Protein 5LPD (pdb70)

Nearest PDB structures (foldseek):
  3lu9-assembly1_B  TM=9.998E-01  e=1.020E-50  Homo sapiens
  6z8v-assembly1_H  TM=1.000E+00  e=2.898E-50  Homo sapiens
  3s7k-assembly1_B  TM=9.957E-01  e=8.236E-50  Homo sapiens
  7zkl-assembly1_H  TM=9.960E-01  e=1.985E-49  Homo sapiens
  1tq7-assembly1_B  TM=9.945E-01  e=1.997E-48  Homo sapiens

Sequence (292 aa):
EADCGLRPLFEKKKKSLEDKTERELLESYIDGRIVEGSDAEIGMSPWQQVMLLFRKSPQELLCGASLISDRWVLTAAHCLLYPPWDKNFTENDLLVVRIGKHSRTRRYERNIEKISMMLEKIYIHPRYNWRRENLDRDIALMKLKKPVAFSDYIHPVCLPDRETTAASLLQAGYKGRVTGWGNLKETWGQPSVLQVVVNLPIVERPVCKKDSTRIRITDNMFCAGYKPDEGKRGDACEGDSGGPFVMKSPFNNRWYQMGIVSWGEGCDRDGKYGFYTHVFRLKKWIQKVIDQFDFEEIPEELQ

Structure (mmCIF, N/CA/C/O backbone):
data_5LPD
#
_entry.id   5LPD
#
_cell.length_a   70.124
_cell.length_b   70.994
_cell.length_c   72.830
_cell.angle_alpha   90.00
_cell.angle_beta   100.50
_cell.angle_gamma   90.00
#
_symmetry.space_group_name_H-M   'C 1 2 1'
#
loop_
_entity.id
_entity.type
_entity.pdbx_description
1 polymer 'Thrombin light chain'
2 polymer 'Thrombin heavy chain'
3 polymer 'Hirudin variant-2'
4 non-polymer 2-acetamido-2-deoxy-beta-D-glucopyranose
5 non-polymer 'SODIUM ION'
6 non-polymer 'PHOSPHATE ION'
7 non-polymer GLYCEROL
8 non-polymer 'DIMETHYL SULFOXIDE'
9 non-polymer (2~{S})-~{N}-[[2-(aminomethyl)-5-chloranyl-phenyl]methyl]-1-[(2~{R})-2-azanyl-3-cyclohexyl-propanoyl]pyrrolidine-2-carboxamide
10 water water
#
loop_
_atom_site.group_PDB
_atom_site.id
_atom_site.type_symbol
_atom_site.label_atom_id
_atom_site.label_alt_id
_atom_site.label_comp_id
_atom_site.label_asym_id
_atom_site.label_entity_id
_atom_site.label_seq_id
_atom_site.pdbx_PDB_ins_code
_atom_site.Cartn_x
_atom_site.Cartn_y
_atom_site.Cartn_z
_atom_site.occupancy
_atom_site.B_iso_or_equiv
_atom_site.auth_seq_id
_atom_site.auth_comp_id
_atom_site.auth_asym_id
_atom_site.auth_atom_id
_atom_site.pdbx_PDB_model_num
ATOM 1 N N . GLU A 1 6 C 15.654 17.679 18.963 1.00 57.84 1 GLU L N 1
ATOM 2 C CA . GLU A 1 6 C 14.837 18.786 18.385 1.00 56.46 1 GLU L CA 1
ATOM 3 C C . GLU A 1 6 C 13.949 19.394 19.463 1.00 54.85 1 GLU L C 1
ATOM 4 O O . GLU A 1 6 C 13.414 18.681 20.315 1.00 52.51 1 GLU L O 1
ATOM 8 N N . ALA A 1 7 B 13.797 20.722 19.429 1.00 52.97 1 ALA L N 1
ATOM 9 C CA . ALA A 1 7 B 12.935 21.392 20.396 1.00 48.33 1 ALA L CA 1
ATOM 10 C C . ALA A 1 7 B 11.487 20.933 20.280 1.00 37.62 1 ALA L C 1
ATOM 11 O O . ALA A 1 7 B 10.708 21.122 21.216 1.00 34.85 1 ALA L O 1
ATOM 18 N N . ASP A 1 8 A 11.119 20.333 19.153 1.00 28.94 1 ASP L N 1
ATOM 19 C CA . ASP A 1 8 A 9.790 19.800 18.914 1.00 25.79 1 ASP L CA 1
ATOM 20 C C . ASP A 1 8 A 9.727 18.286 19.111 1.00 18.77 1 ASP L C 1
ATOM 21 O O . ASP A 1 8 A 8.701 17.663 18.811 1.00 17.74 1 ASP L O 1
ATOM 30 N N . CYS A 1 9 ? 10.777 17.681 19.644 1.00 17.12 1 CYS L N 1
ATOM 31 C CA . CYS A 1 9 ? 10.768 16.231 19.752 1.00 16.44 1 CYS L CA 1
ATOM 32 C C . CYS A 1 9 ? 9.601 15.759 20.612 1.00 14.56 1 CYS L C 1
ATOM 33 O O . CYS A 1 9 ? 9.159 16.439 21.541 1.00 14.31 1 CYS L O 1
ATOM 40 N N . GLY A 1 10 ? 9.110 14.564 20.301 1.00 12.31 2 GLY L N 1
ATOM 41 C CA . GLY A 1 10 ? 8.150 13.903 21.152 1.00 10.87 2 GLY L CA 1
ATOM 42 C C . GLY A 1 10 ? 6.753 14.455 21.136 1.00 12.37 2 GLY L C 1
ATOM 43 O O . GLY A 1 10 ? 5.917 13.993 21.917 1.00 13.07 2 GLY L O 1
ATOM 47 N N . LEU A 1 11 ? 6.458 15.374 20.225 1.00 12.50 3 LEU L N 1
ATOM 48 C CA . LEU A 1 11 ? 5.125 15.946 20.053 1.00 12.97 3 LEU L CA 1
ATOM 49 C C . LEU A 1 11 ? 4.632 15.505 18.687 1.00 13.95 3 LEU L C 1
ATOM 50 O O . LEU A 1 11 ? 5.126 15.976 17.657 1.00 16.92 3 LEU L O 1
ATOM 66 N N . ARG A 1 12 ? 3.648 14.619 18.671 1.00 12.93 4 ARG L N 1
ATOM 67 C CA . ARG A 1 12 ? 3.232 14.011 17.407 1.00 12.98 4 ARG L CA 1
ATOM 68 C C . ARG A 1 12 ? 2.334 14.959 16.612 1.00 13.49 4 ARG L C 1
ATOM 69 O O . ARG A 1 12 ? 1.350 15.495 17.157 1.00 13.50 4 ARG L O 1
ATOM 90 N N . PRO A 1 13 ? 2.575 15.118 15.307 1.00 13.37 5 PRO L N 1
ATOM 91 C CA . PRO A 1 13 ? 1.714 15.996 14.499 1.00 14.08 5 PRO L CA 1
ATOM 92 C C . PRO A 1 13 ? 0.227 15.673 14.566 1.00 14.37 5 PRO L C 1
ATOM 93 O O . PRO A 1 13 ? -0.599 16.595 14.575 1.00 16.05 5 PRO L O 1
ATOM 104 N N . LEU A 1 14 ? -0.145 14.394 14.605 1.00 14.29 6 LEU L N 1
ATOM 105 C CA . LEU A 1 14 ? -1.547 14.005 14.558 1.00 15.11 6 LEU L CA 1
ATOM 106 C C . LEU A 1 14 ? -2.172 13.822 15.932 1.00 14.32 6 LEU L C 1
ATOM 107 O O . LEU A 1 14 ? -3.370 13.509 16.014 1.00 14.75 6 LEU L O 1
ATOM 123 N N . PHE A 1 15 ? -1.426 14.106 17.005 1.00 13.81 7 PHE L N 1
ATOM 124 C CA . PHE A 1 15 ? -1.911 13.942 18.364 1.00 14.07 7 PHE L CA 1
ATOM 125 C C . PHE A 1 15 ? -1.602 15.186 19.181 1.00 13.71 7 PHE L C 1
ATOM 126 O O . PHE A 1 15 ? -2.401 16.128 19.187 1.00 13.86 7 PHE L O 1
ATOM 143 N N . GLU A 1 16 ? -0.441 15.230 19.848 1.00 13.48 8 GLU L N 1
ATOM 144 C CA . GLU A 1 16 ? -0.132 16.372 20.705 1.00 12.89 8 GLU L CA 1
ATOM 145 C C . GLU A 1 16 ? -0.257 17.706 19.972 1.00 14.15 8 GLU L C 1
ATOM 146 O O . GLU A 1 16 ? -0.760 18.680 20.536 1.00 14.80 8 GLU L O 1
ATOM 158 N N A LYS A 1 17 ? 0.229 17.789 18.730 0.49 14.39 9 LYS L N 1
ATOM 159 N N B LYS A 1 17 ? 0.184 17.766 18.706 0.51 14.36 9 LYS L N 1
ATOM 160 C CA A LYS A 1 17 ? 0.265 19.094 18.086 0.49 15.02 9 LYS L CA 1
ATOM 161 C CA B LYS A 1 17 ? 0.141 19.028 17.974 0.51 15.06 9 LYS L CA 1
ATOM 162 C C A LYS A 1 17 ? -1.119 19.647 17.790 0.49 15.77 9 LYS L C 1
ATOM 163 C C B LYS A 1 17 ? -1.284 19.506 17.741 0.51 15.66 9 LYS L C 1
ATOM 164 O O A LYS A 1 17 ? -1.247 20.862 17.607 0.49 16.73 9 LYS L O 1
ATOM 165 O O B LYS A 1 17 ? -1.508 20.713 17.594 0.51 18.06 9 LYS L O 1
ATOM 178 N N A LYS A 1 18 ? -2.154 18.799 17.751 0.49 15.18 10 LYS L N 1
ATOM 179 N N B LYS A 1 18 ? -2.253 18.590 17.698 0.51 14.97 10 LYS L N 1
ATOM 180 C CA A LYS A 1 18 ? -3.531 19.242 17.553 0.49 17.90 10 LYS L CA 1
ATOM 181 C CA B LYS A 1 18 ? -3.658 18.912 17.492 0.51 17.82 10 LYS L CA 1
ATOM 182 C C A LYS A 1 18 ? -4.428 18.907 18.750 0.49 17.91 10 LYS L C 1
ATOM 183 C C B LYS A 1 18 ? -4.474 18.826 18.769 0.51 17.88 10 LYS L C 1
ATOM 184 O O A LYS A 1 18 ? -5.659 18.949 18.636 0.49 19.10 10 LYS L O 1
ATOM 185 O O B LYS A 1 18 ? -5.701 18.969 18.723 0.51 18.82 10 LYS L O 1
ATOM 222 N N . SER A 1 19 ? -3.825 18.592 19.905 1.00 16.38 11 SER L N 1
ATOM 223 C CA . SER A 1 19 ? -4.542 18.288 21.148 1.00 15.60 11 SER L CA 1
ATOM 224 C C . SER A 1 19 ? -5.549 17.150 20.984 1.00 17.01 11 SER L C 1
ATOM 225 O O . SER A 1 19 ? -6.677 17.205 21.484 1.00 19.88 11 SER L O 1
ATOM 234 N N . LEU A 1 20 ? -5.138 16.100 20.282 1.00 15.61 12 LEU L N 1
ATOM 235 C CA . LEU A 1 20 ? -5.906 14.868 20.205 1.00 15.72 12 LEU L CA 1
ATOM 236 C C . LEU A 1 20 ? -5.137 13.769 20.918 1.00 16.12 12 LEU L C 1
ATOM 237 O O . LEU A 1 20 ? -3.909 13.717 20.844 1.00 16.00 12 LEU L O 1
ATOM 253 N N . GLU A 1 21 ? -5.865 12.911 21.614 1.00 17.19 13 GLU L N 1
ATOM 254 C CA . GLU A 1 21 ? -5.256 11.816 22.358 1.00 16.81 13 GLU L CA 1
ATOM 255 C C . GLU A 1 21 ? -5.452 10.514 21.607 1.00 15.23 13 GLU L C 1
ATOM 256 O O . GLU A 1 21 ? -6.486 10.297 20.961 1.00 16.32 13 GLU L O 1
ATOM 268 N N . ASP A 1 22 ? -4.452 9.641 21.699 1.00 13.91 14 ASP L N 1
ATOM 269 C CA . ASP A 1 22 ? -4.601 8.309 21.143 1.00 13.21 14 ASP L CA 1
ATOM 270 C C . ASP A 1 22 ? -5.407 7.437 22.101 1.00 13.86 14 ASP L C 1
ATOM 271 O O . ASP A 1 22 ? -5.741 7.844 23.215 1.00 15.18 14 ASP L O 1
ATOM 280 N N . LYS A 1 23 A -5.786 6.257 21.632 1.00 15.79 14 LYS L N 1
ATOM 281 C CA . LYS A 1 23 A -6.773 5.456 22.351 1.00 17.56 14 LYS L CA 1
ATOM 282 C C . LYS A 1 23 A -6.256 4.807 23.639 1.00 16.45 14 LYS L C 1
ATOM 283 O O . LYS A 1 23 A -7.084 4.379 24.452 1.00 18.89 14 LYS L O 1
ATOM 296 N N . THR A 1 24 B -4.943 4.708 23.854 1.00 14.68 14 THR L N 1
ATOM 297 C CA . THR A 1 24 B -4.426 4.059 25.055 1.00 15.16 14 THR L CA 1
ATOM 298 C C . THR A 1 24 B -3.424 4.884 25.861 1.00 14.73 14 THR L C 1
ATOM 299 O O . THR A 1 24 B -2.914 4.378 26.871 1.00 15.17 14 THR L O 1
ATOM 310 N N . GLU A 1 25 C -3.127 6.129 25.481 1.00 12.73 14 GLU L N 1
ATOM 311 C CA . GLU A 1 25 C -2.149 6.882 26.259 1.00 12.21 14 GLU L CA 1
ATOM 312 C C . GLU A 1 25 C -2.626 7.127 27.689 1.00 12.81 14 GLU L C 1
ATOM 313 O O . GLU A 1 25 C -1.802 7.260 28.611 1.00 13.36 14 GLU L O 1
ATOM 325 N N . ARG A 1 26 D -3.937 7.162 27.902 1.00 13.77 14 ARG L N 1
ATOM 326 C CA . ARG A 1 26 D -4.429 7.334 29.266 1.00 14.44 14 ARG L CA 1
ATOM 327 C C . ARG A 1 26 D -3.988 6.190 30.171 1.00 14.70 14 ARG L C 1
ATOM 328 O O . ARG A 1 26 D -3.772 6.400 31.365 1.00 15.09 14 ARG L O 1
ATOM 349 N N . GLU A 1 27 E -3.868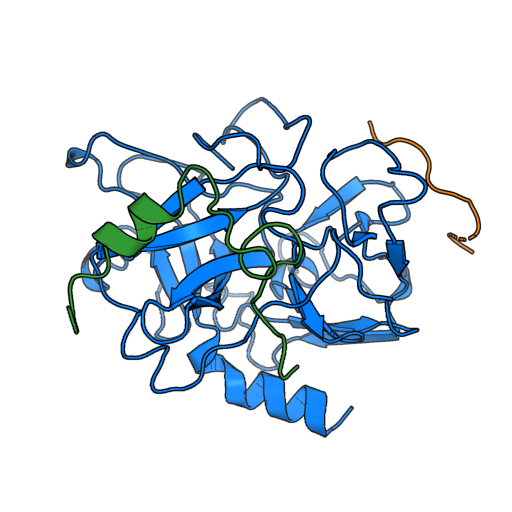 4.975 29.631 1.00 13.48 14 GLU L N 1
ATOM 350 C CA . GLU A 1 27 E -3.381 3.846 30.425 1.00 13.43 14 GLU L CA 1
ATOM 351 C C . GLU A 1 27 E -1.987 4.131 30.963 1.00 13.10 14 GLU L C 1
ATOM 352 O O . GLU A 1 27 E -1.664 3.792 32.111 1.00 14.99 14 GLU L O 1
ATOM 364 N N . LEU A 1 28 F -1.140 4.747 30.142 1.00 13.10 14 LEU L N 1
ATOM 365 C CA . LEU A 1 28 F 0.179 5.143 30.611 1.00 12.85 14 LEU L CA 1
ATOM 366 C C . LEU A 1 28 F 0.076 6.179 31.721 1.00 12.70 14 LEU L C 1
ATOM 367 O O . LEU A 1 28 F 0.680 6.024 32.795 1.00 12.66 14 LEU L O 1
ATOM 383 N N . LEU A 1 29 G -0.700 7.248 31.487 1.00 11.82 14 LEU L N 1
ATOM 384 C CA . LEU A 1 29 G -0.823 8.315 32.472 1.00 12.29 14 LEU L CA 1
ATOM 385 C C . LEU A 1 29 G -1.271 7.764 33.819 1.00 13.03 14 LEU L C 1
ATOM 386 O O . LEU A 1 29 G -0.730 8.132 34.874 1.00 13.63 14 LEU L O 1
ATOM 402 N N . GLU A 1 30 H -2.268 6.881 33.801 1.00 13.46 14 GLU L N 1
ATOM 403 C CA . GLU A 1 30 H -2.812 6.340 35.048 1.00 13.69 14 GLU L CA 1
ATOM 404 C C . GLU A 1 30 H -1.784 5.538 35.835 1.00 14.02 14 GLU L C 1
ATOM 405 O O . GLU A 1 30 H -1.919 5.401 37.056 1.00 15.68 14 GLU L O 1
ATOM 417 N N . SER A 1 31 I -0.768 4.994 35.172 1.00 13.29 14 SER L N 1
ATOM 418 C CA . SER A 1 31 I 0.279 4.243 35.855 1.00 13.72 14 SER L CA 1
ATOM 419 C C . SER A 1 31 I 1.335 5.144 36.477 1.00 14.46 14 SER L C 1
ATOM 420 O O . SER A 1 31 I 2.152 4.651 37.261 1.00 15.91 14 SER L O 1
ATOM 428 N N . TYR A 1 32 J 1.357 6.440 36.133 1.00 13.55 14 TYR L N 1
ATOM 429 C CA . TYR A 1 32 J 2.398 7.362 36.619 1.00 15.08 14 TYR L CA 1
ATOM 430 C C . TYR A 1 32 J 1.908 7.976 37.921 1.00 18.37 14 TYR L C 1
ATOM 431 O O . TYR A 1 32 J 1.329 9.064 37.956 1.00 18.96 14 TYR L O 1
ATOM 449 N N . ILE A 1 33 K 2.145 7.269 39.020 1.00 20.27 14 ILE L N 1
ATOM 450 C CA . ILE A 1 33 K 1.468 7.568 40.276 1.00 27.97 14 ILE L CA 1
ATOM 451 C C . ILE A 1 33 K 2.289 8.499 41.178 1.00 39.03 14 ILE L C 1
ATOM 452 O O . ILE A 1 33 K 2.029 8.562 42.381 1.00 47.81 14 ILE L O 1
ATOM 468 N N . ASP A 1 34 ? 3.257 9.247 40.627 1.00 41.05 15 ASP L N 1
ATOM 469 C CA . ASP A 1 34 ? 4.085 10.157 41.422 1.00 48.51 15 ASP L CA 1
ATOM 470 C C . ASP A 1 34 ? 4.163 11.545 40.791 1.00 53.51 15 ASP L C 1
ATOM 471 O O . ASP A 1 34 ? 4.253 11.689 39.565 1.00 53.01 15 ASP L O 1
ATOM 475 N N . GLY A 1 35 ? 4.168 12.569 41.651 1.00 53.81 16 GLY L N 1
ATOM 476 C CA . GLY A 1 35 ? 4.044 13.943 41.218 1.00 50.42 16 GLY L CA 1
ATOM 477 C C . GLY A 1 35 ? 2.612 14.407 41.060 1.00 43.74 16 GLY L C 1
ATOM 478 O O . GLY A 1 35 ? 2.371 15.622 40.967 1.00 39.59 16 GLY L O 1
ATOM 482 N N . ARG A 1 36 ? 1.659 13.479 41.025 1.00 40.81 17 ARG L N 1
ATOM 483 C CA . ARG A 1 36 ? 0.251 13.806 40.856 1.00 41.99 17 ARG L CA 1
ATOM 484 C C . ARG A 1 36 ? -0.310 14.294 42.187 1.00 49.24 17 ARG L C 1
ATOM 485 O O . ARG A 1 36 ? -1.524 14.415 42.358 1.00 54.13 17 ARG L O 1
ATOM 489 N N . ILE B 2 1 ? 5.140 -8.094 17.864 1.00 14.23 16 ILE H N 1
ATOM 490 C CA . ILE B 2 1 ? 4.477 -7.718 19.116 1.00 14.72 16 ILE H CA 1
ATOM 491 C C . ILE B 2 1 ? 3.402 -8.745 19.404 1.00 15.54 16 ILE H C 1
ATOM 492 O O . ILE B 2 1 ? 2.564 -9.025 18.541 1.00 15.83 16 ILE H O 1
ATOM 507 N N . VAL B 2 2 ? 3.435 -9.333 20.597 1.00 17.31 17 VAL H N 1
ATOM 508 C CA . VAL B 2 2 ? 2.452 -10.329 21.014 1.00 18.95 17 VAL H CA 1
ATOM 509 C C . VAL B 2 2 ? 1.394 -9.647 21.866 1.00 18.48 17 VAL H C 1
ATOM 510 O O . VAL B 2 2 ? 1.716 -8.877 22.777 1.00 18.10 17 VAL H O 1
ATOM 523 N N . GLU B 2 3 ? 0.126 -9.930 21.572 1.00 19.34 18 GLU H N 1
ATOM 524 C CA . GLU B 2 3 ? -1.014 -9.444 22.349 1.00 20.48 18 GLU H CA 1
ATOM 525 C C . GLU B 2 3 ? -1.128 -7.920 22.337 1.00 19.85 18 GLU H C 1
ATOM 526 O O . GLU B 2 3 ? -1.605 -7.304 23.300 1.00 21.93 18 GLU H O 1
ATOM 538 N N . GLY B 2 4 ? -0.717 -7.290 21.240 1.00 18.25 19 GLY H N 1
ATOM 539 C CA . GLY B 2 4 ? -0.888 -5.872 21.038 1.00 18.99 19 GLY H CA 1
ATOM 540 C C . GLY B 2 4 ? -2.066 -5.570 20.138 1.00 19.82 19 GLY H C 1
ATOM 541 O O . GLY B 2 4 ? -2.950 -6.407 19.917 1.00 21.50 19 GLY H O 1
ATOM 545 N N . SER B 2 5 ? -2.085 -4.351 19.618 1.00 17.72 20 SER H N 1
ATOM 546 C CA . SER B 2 5 ? -3.153 -3.934 18.723 1.00 18.59 20 SER H CA 1
ATOM 547 C C . SER B 2 5 ? -2.575 -3.138 17.564 1.00 18.39 20 SER H C 1
ATOM 548 O O . SER B 2 5 ? -1.424 -2.694 17.592 1.00 17.69 20 SER H O 1
ATOM 556 N N . ASP B 2 6 ? -3.380 -2.966 16.520 1.00 19.60 21 ASP H N 1
ATOM 557 C CA . ASP B 2 6 ? -2.962 -2.122 15.413 1.00 18.49 21 ASP H CA 1
ATOM 558 C C . ASP B 2 6 ? -2.731 -0.705 15.914 1.00 18.81 21 ASP H C 1
ATOM 559 O O . ASP B 2 6 ? -3.560 -0.140 16.636 1.00 19.65 21 ASP H O 1
ATOM 568 N N . ALA B 2 7 ? -1.616 -0.117 15.498 1.00 18.29 22 ALA H N 1
ATOM 569 C CA . ALA B 2 7 ? -1.354 1.288 15.778 1.00 15.99 22 ALA H CA 1
ATOM 570 C C . ALA B 2 7 ? -2.359 2.177 15.056 1.00 15.83 22 ALA H C 1
ATOM 571 O O . ALA B 2 7 ? -2.874 1.828 13.989 1.00 16.88 22 ALA H O 1
ATOM 578 N N . GLU B 2 8 ? -2.646 3.342 15.643 1.00 15.39 23 GLU H N 1
ATOM 579 C CA . GLU B 2 8 ? -3.369 4.386 14.938 1.00 16.33 23 GLU H CA 1
ATOM 580 C C . GLU B 2 8 ? -2.427 5.081 13.958 1.00 15.90 23 GLU H C 1
ATOM 581 O O . GLU B 2 8 ? -1.209 5.040 14.102 1.00 15.94 23 GLU H O 1
ATOM 593 N N . ILE B 2 9 ? -3.007 5.687 12.916 1.00 16.24 24 ILE H N 1
ATOM 594 C CA . ILE B 2 9 ? -2.188 6.435 11.969 1.00 16.89 24 ILE H CA 1
ATOM 595 C C . ILE B 2 9 ? -1.470 7.565 12.695 1.00 16.47 24 ILE H C 1
ATOM 596 O O . ILE B 2 9 ? -2.083 8.315 13.468 1.00 16.41 24 ILE H O 1
ATOM 612 N N . GLY B 2 10 ? -0.161 7.684 12.467 1.00 16.16 25 GLY H N 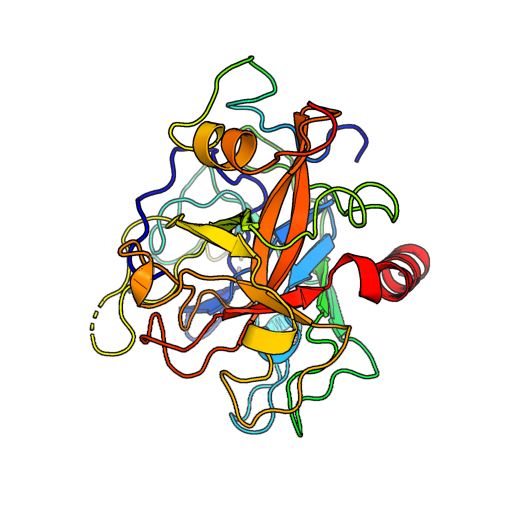1
ATOM 613 C CA . GLY B 2 10 ? 0.654 8.703 13.104 1.00 14.94 25 GLY H CA 1
ATOM 614 C C . GLY B 2 10 ? 0.887 8.516 14.585 1.00 14.14 25 GLY H C 1
ATOM 615 O O . GLY B 2 10 ? 1.387 9.441 15.234 1.00 14.10 25 GLY H O 1
ATOM 619 N N . MET B 2 11 ? 0.578 7.338 15.136 1.00 14.11 26 MET H N 1
ATOM 620 C CA . MET B 2 11 ? 0.704 7.138 16.585 1.00 14.77 26 MET H CA 1
ATOM 621 C C . MET B 2 11 ? 2.154 7.069 17.041 1.00 13.60 26 MET H C 1
ATOM 622 O O . MET B 2 11 ? 2.463 7.411 18.185 1.00 13.32 26 MET H O 1
ATOM 636 N N . SER B 2 12 ? 3.048 6.624 16.171 1.00 12.82 27 SER H N 1
ATOM 637 C CA . SER B 2 12 ? 4.450 6.393 16.513 1.00 12.53 27 SER H CA 1
ATOM 638 C C . SER B 2 12 ? 5.296 6.913 15.358 1.00 12.42 27 SER H C 1
ATOM 639 O O . SER B 2 12 ? 5.952 6.144 14.646 1.00 12.86 27 SER H O 1
ATOM 647 N N . PRO B 2 13 ? 5.321 8.234 15.156 1.00 12.65 28 PRO H N 1
ATOM 648 C CA . PRO B 2 13 ? 5.913 8.779 13.923 1.00 12.72 28 PRO H CA 1
ATOM 649 C C . PRO B 2 13 ? 7.428 8.740 13.920 1.00 13.46 28 PRO H C 1
ATOM 650 O O . PRO B 2 13 ? 8.044 9.043 12.891 1.00 13.48 28 PRO H O 1
ATOM 661 N N . TRP B 2 14 ? 8.042 8.337 15.026 1.00 12.23 29 TRP H N 1
ATOM 662 C CA . TRP B 2 14 ? 9.465 8.066 15.125 1.00 12.32 29 TRP H CA 1
ATOM 663 C C . TRP B 2 14 ? 9.811 6.617 14.800 1.00 12.38 29 TRP H C 1
ATOM 664 O O . TRP B 2 14 ? 10.994 6.261 14.812 1.00 13.23 29 TRP H O 1
ATOM 685 N N A GLN B 2 15 ? 8.830 5.754 14.530 0.44 12.31 30 GLN H N 1
ATOM 686 N N B GLN B 2 15 ? 8.816 5.786 14.501 0.56 12.26 30 GLN H N 1
ATOM 687 C CA A GLN B 2 15 ? 9.140 4.349 14.271 0.44 12.72 30 GLN H CA 1
ATOM 688 C CA B GLN B 2 15 ? 9.076 4.394 14.159 0.56 12.75 30 GLN H CA 1
ATOM 689 C C A GLN B 2 15 ? 9.835 4.185 12.922 0.44 13.73 30 GLN H C 1
ATOM 690 C C B GLN B 2 15 ? 9.918 4.298 12.895 0.56 13.73 30 GLN H C 1
ATOM 691 O O A GLN B 2 15 ? 9.373 4.698 11.893 0.44 14.81 30 GLN H O 1
ATOM 692 O O B GLN B 2 15 ? 9.639 4.965 11.888 0.56 14.10 30 GLN H O 1
ATOM 719 N N . VAL B 2 16 ? 10.937 3.436 12.934 1.00 13.65 31 VAL H N 1
ATOM 720 C CA . VAL B 2 16 ? 11.766 3.183 11.765 1.00 12.88 31 VAL H CA 1
ATOM 721 C C . VAL B 2 16 ? 11.817 1.681 11.536 1.00 12.79 31 VAL H C 1
ATOM 722 O O . VAL B 2 16 ? 11.886 0.901 12.495 1.00 13.55 31 VAL H O 1
ATOM 736 N N . MET B 2 17 ? 11.729 1.281 10.277 1.00 13.56 32 MET H N 1
ATOM 737 C CA . MET B 2 17 ? 11.941 -0.096 9.860 1.00 14.57 32 MET H CA 1
ATOM 738 C C . MET B 2 17 ? 13.343 -0.195 9.274 1.00 15.26 32 MET H C 1
ATOM 739 O O . MET B 2 17 ? 13.672 0.528 8.320 1.00 17.17 32 MET H O 1
ATOM 75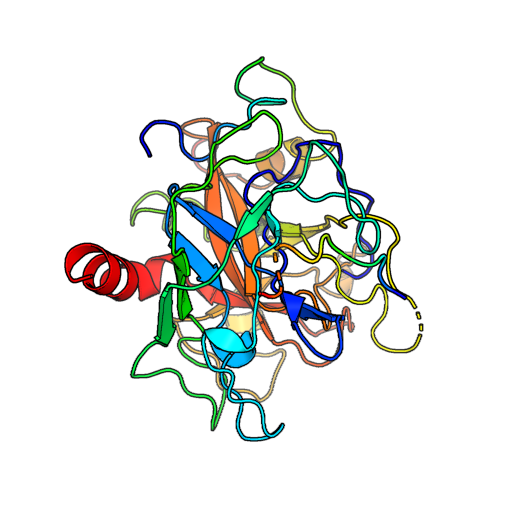3 N N A LEU B 2 18 ? 14.160 -1.103 9.812 0.54 14.64 33 LEU H N 1
ATOM 754 N N B LEU B 2 18 ? 14.165 -1.066 9.846 0.46 14.59 33 LEU H N 1
ATOM 755 C CA A LEU B 2 18 ? 15.445 -1.445 9.201 0.54 15.70 33 LEU H CA 1
ATOM 756 C CA B LEU B 2 18 ? 15.398 -1.464 9.188 0.46 15.67 33 LEU H CA 1
ATOM 757 C C A LEU B 2 18 ? 15.201 -2.572 8.203 0.54 16.63 33 LEU H C 1
ATOM 758 C C B LEU B 2 18 ? 15.053 -2.519 8.155 0.46 16.61 33 LEU H C 1
ATOM 759 O O A LEU B 2 18 ? 14.692 -3.637 8.577 0.54 15.52 33 LEU H O 1
ATOM 760 O O B LEU B 2 18 ? 14.318 -3.471 8.449 0.46 15.73 33 LEU H O 1
ATOM 783 N N . PHE B 2 19 ? 15.547 -2.328 6.937 1.00 19.66 34 PHE H N 1
ATOM 784 C CA . PHE B 2 19 ? 15.137 -3.149 5.808 1.00 22.67 34 PHE H CA 1
ATOM 785 C C . PHE B 2 19 ? 16.373 -3.644 5.074 1.00 24.38 34 PHE H C 1
ATOM 786 O O . PHE B 2 19 ? 17.240 -2.850 4.694 1.00 26.33 34 PHE H O 1
ATOM 804 N N . ARG B 2 20 ? 16.466 -4.959 4.901 1.00 24.11 35 ARG H N 1
ATOM 805 C CA . ARG B 2 20 ? 17.577 -5.539 4.162 1.00 26.09 35 ARG H CA 1
ATOM 806 C C . ARG B 2 20 ? 17.349 -5.358 2.668 1.00 27.54 35 ARG H C 1
ATOM 807 O O . ARG B 2 20 ? 16.231 -5.520 2.180 1.00 26.87 35 ARG H O 1
ATOM 828 N N . LYS B 2 21 ? 18.418 -4.987 1.955 1.00 29.26 36 LYS H N 1
ATOM 829 C CA . LYS B 2 21 ? 18.306 -4.694 0.526 1.00 34.53 36 LYS H CA 1
ATOM 830 C C . LYS B 2 21 ? 18.120 -5.962 -0.294 1.00 37.28 36 LYS H C 1
ATOM 831 O O . LYS B 2 21 ? 17.305 -5.989 -1.223 1.00 35.26 36 LYS H O 1
ATOM 850 N N . SER B 2 22 A 18.879 -7.007 0.014 1.00 37.86 36 SER H N 1
ATOM 851 C CA . SER B 2 22 A 18.817 -8.250 -0.757 1.00 40.65 36 SER H CA 1
ATOM 852 C C . SER B 2 22 A 19.184 -9.420 0.149 1.00 37.64 36 SER H C 1
ATOM 853 O O . SER B 2 22 A 20.298 -9.470 0.656 1.00 39.33 36 SER H O 1
ATOM 857 N N . PRO B 2 23 ? 18.236 -10.335 0.414 1.00 39.81 37 PRO H N 1
ATOM 858 C CA . PRO B 2 23 ? 16.831 -10.300 -0.003 1.00 40.90 37 PRO H CA 1
ATOM 859 C C . PRO B 2 23 ? 16.080 -9.171 0.694 1.00 38.08 37 PRO H C 1
ATOM 860 O O . PRO B 2 23 ? 16.457 -8.791 1.805 1.00 34.16 37 PRO H O 1
ATOM 871 N N . GLN B 2 24 ? 15.047 -8.642 0.046 1.00 36.91 38 GLN H N 1
ATOM 872 C CA . GLN B 2 24 ? 14.260 -7.556 0.628 1.00 36.27 38 GLN H CA 1
ATOM 873 C C . GLN B 2 24 ? 13.414 -8.113 1.765 1.00 33.87 38 GLN H C 1
ATOM 874 O O . GLN B 2 24 ? 12.469 -8.871 1.532 1.00 34.46 38 GLN H O 1
ATOM 888 N N . GLU B 2 25 ? 13.736 -7.732 3.006 1.00 30.12 39 GLU H N 1
ATOM 889 C CA . GLU B 2 25 ? 13.020 -8.258 4.156 1.00 29.45 39 GLU H CA 1
ATOM 890 C C . GLU B 2 25 ? 13.211 -7.315 5.335 1.00 24.87 39 GLU H C 1
ATOM 891 O O . GLU B 2 25 ? 14.164 -6.535 5.380 1.00 22.50 39 GLU H O 1
ATOM 903 N N . LEU B 2 26 ? 12.304 -7.420 6.298 1.00 27.41 40 LEU H N 1
ATOM 904 C CA . LEU B 2 26 ? 12.446 -6.666 7.541 1.00 24.47 40 LEU H CA 1
ATOM 905 C C . LEU B 2 26 ? 13.598 -7.232 8.355 1.00 24.25 40 LEU H C 1
ATOM 906 O O . LEU B 2 26 ? 13.709 -8.451 8.532 1.00 27.13 40 LEU H O 1
ATOM 922 N N . LEU B 2 27 ? 14.466 -6.350 8.848 1.00 19.74 41 LEU H N 1
ATOM 923 C CA . LEU B 2 27 ? 15.548 -6.766 9.737 1.00 19.47 41 LEU H CA 1
ATOM 924 C C . LEU B 2 27 ? 15.281 -6.449 11.192 1.00 19.22 41 LEU H C 1
ATOM 925 O O . LEU B 2 27 ? 15.696 -7.201 12.073 1.00 22.18 41 LEU H O 1
ATOM 941 N N . CYS B 2 28 ? 14.649 -5.324 11.480 1.00 16.33 42 CYS H N 1
ATOM 942 C CA . CYS B 2 28 ? 14.537 -4.882 12.859 1.00 15.50 42 CYS H CA 1
ATOM 943 C C . CYS B 2 28 ? 13.698 -3.619 12.875 1.00 14.51 42 CYS H C 1
ATOM 944 O O . CYS B 2 28 ? 13.431 -3.019 11.832 1.00 14.98 42 CYS H O 1
ATOM 951 N N . GLY B 2 29 ? 13.354 -3.186 14.089 1.00 13.73 43 GLY H N 1
ATOM 952 C CA . GLY B 2 29 ? 12.873 -1.838 14.328 1.00 12.63 43 GLY H CA 1
ATOM 953 C C . GLY B 2 29 ? 14.011 -0.895 14.692 1.00 11.52 43 GLY H C 1
ATOM 954 O O . GLY B 2 29 ? 15.166 -1.288 14.850 1.00 12.21 43 GLY H O 1
ATOM 958 N N . ALA B 2 30 ? 13.654 0.374 14.830 1.00 11.30 44 ALA H N 1
ATOM 959 C CA . ALA B 2 30 ? 14.576 1.463 15.107 1.00 11.25 44 ALA H CA 1
ATOM 960 C C . ALA B 2 30 ? 13.706 2.692 15.370 1.00 11.37 44 ALA H C 1
ATOM 961 O O . ALA B 2 30 ? 12.477 2.630 15.283 1.00 12.13 44 ALA H O 1
ATOM 968 N N . SER B 2 31 ? 14.354 3.802 15.709 1.00 11.41 45 SER H N 1
ATOM 969 C CA . SER B 2 31 ? 13.623 5.022 16.011 1.00 12.31 45 SER H CA 1
ATOM 970 C C . SER B 2 31 ? 14.372 6.229 15.487 1.00 13.46 45 SER H C 1
ATOM 971 O O . SER B 2 31 ? 15.600 6.234 15.393 1.00 14.72 45 SER H O 1
ATOM 979 N N . LEU B 2 32 ? 13.600 7.251 15.139 1.00 12.63 46 LEU H N 1
ATOM 980 C CA . LEU B 2 32 ? 14.130 8.507 14.616 1.00 12.64 46 LEU H CA 1
ATOM 981 C C . LEU B 2 32 ? 14.351 9.481 15.770 1.00 12.81 46 LEU H C 1
ATOM 982 O O . LEU B 2 32 ? 13.411 9.801 16.495 1.00 12.53 46 LEU H O 1
ATOM 998 N N . ILE B 2 33 ? 15.580 9.964 15.943 1.00 12.77 47 ILE H N 1
ATOM 999 C CA . ILE B 2 33 ? 15.889 10.871 17.047 1.00 12.47 47 ILE H CA 1
ATOM 1000 C C . ILE B 2 33 ? 16.281 12.263 16.573 1.00 14.40 47 ILE H C 1
ATOM 1001 O O . ILE B 2 33 ? 16.357 13.190 17.407 1.00 15.86 47 ILE H O 1
ATOM 1017 N N . SER B 2 34 ? 16.482 12.445 15.270 1.00 15.23 48 SER H N 1
ATOM 1018 C CA . SER B 2 34 ? 16.698 13.747 14.652 1.00 17.31 48 SER H CA 1
ATOM 1019 C C . SER B 2 34 ? 16.489 13.541 13.168 1.00 19.58 48 SER H C 1
ATOM 1020 O O . SER B 2 34 ? 16.213 12.427 12.727 1.00 20.75 48 SER H O 1
ATOM 1028 N N . ASP B 2 35 ? 16.702 14.599 12.380 1.00 20.04 49 ASP H N 1
ATOM 1029 C CA . ASP B 2 35 ? 16.533 14.407 10.949 1.00 21.01 49 ASP H CA 1
ATOM 1030 C C . ASP B 2 35 ? 17.652 13.605 10.304 1.00 19.98 49 ASP H C 1
ATOM 1031 O O . ASP B 2 35 ? 17.510 13.239 9.138 1.00 21.53 49 ASP H O 1
ATOM 1040 N N . ARG B 2 36 ? 18.735 13.270 11.024 1.00 18.74 50 ARG H N 1
ATOM 1041 C CA . ARG B 2 36 ? 19.828 12.518 10.427 1.00 20.54 50 ARG H CA 1
ATOM 1042 C C . ARG B 2 36 ? 20.232 11.275 11.211 1.00 18.53 50 ARG H C 1
ATOM 1043 O O . ARG B 2 36 ? 21.100 10.522 10.741 1.00 19.41 50 ARG H O 1
ATOM 1064 N N . TRP B 2 37 ? 19.655 11.035 12.386 1.00 17.41 51 TRP H N 1
ATOM 1065 C CA . TRP B 2 37 ? 20.135 9.970 13.258 1.00 16.34 51 TRP H CA 1
ATOM 1066 C C . TRP B 2 37 ? 19.006 9.023 13.628 1.00 15.49 51 TRP H C 1
ATOM 1067 O O . TRP B 2 37 ? 17.906 9.453 14.004 1.00 15.77 51 TRP H O 1
ATOM 1088 N N . VAL B 2 38 ? 19.314 7.731 13.555 1.00 15.01 52 VAL H N 1
ATOM 1089 C CA . VAL B 2 38 ? 18.395 6.658 13.893 1.00 14.42 52 VAL H CA 1
ATOM 1090 C C . VAL B 2 38 ? 19.046 5.795 14.959 1.00 14.55 52 VAL H C 1
ATOM 1091 O O . VAL B 2 38 ? 20.232 5.463 14.862 1.00 16.16 52 VAL H O 1
ATOM 1104 N N . LEU B 2 39 ? 18.255 5.430 15.967 1.00 12.18 53 LEU H N 1
ATOM 1105 C CA . LEU B 2 39 ? 18.691 4.630 17.101 1.00 12.81 53 LEU H CA 1
ATOM 1106 C C . LEU B 2 39 ? 18.146 3.216 16.947 1.00 12.86 53 LEU H C 1
ATOM 1107 O O . LEU B 2 39 ? 16.978 3.030 16.582 1.00 12.24 53 LEU H O 1
ATOM 1123 N N . THR B 2 40 ? 18.983 2.213 17.237 1.00 13.03 54 THR H N 1
ATOM 1124 C CA . THR B 2 40 ? 18.545 0.819 17.196 1.00 12.64 54 THR H CA 1
ATOM 1125 C C . THR B 2 40 ? 19.349 -0.010 18.204 1.00 13.00 54 THR H C 1
ATOM 1126 O O . THR B 2 40 ? 20.132 0.517 19.008 1.00 12.76 54 THR H O 1
ATOM 1137 N N . ALA B 2 41 ? 19.066 -1.310 18.220 1.00 12.89 55 ALA H N 1
ATOM 1138 C CA . ALA B 2 41 ? 19.831 -2.264 19.005 1.00 12.56 55 ALA H CA 1
ATOM 1139 C C . ALA B 2 41 ? 21.072 -2.704 18.228 1.00 13.57 55 ALA H C 1
ATOM 1140 O O . ALA B 2 41 ? 21.023 -2.937 17.016 1.00 15.07 55 ALA H O 1
ATOM 1147 N N . ALA B 2 42 ? 22.193 -2.795 18.937 1.00 12.78 56 ALA H N 1
ATOM 1148 C CA . ALA B 2 42 ? 23.420 -3.301 18.328 1.00 13.46 56 ALA H CA 1
ATOM 1149 C C . ALA B 2 42 ? 23.219 -4.676 17.707 1.00 14.50 56 ALA H C 1
ATOM 1150 O O . ALA B 2 42 ? 23.785 -4.968 16.650 1.00 15.16 56 ALA H O 1
ATOM 1157 N N . HIS B 2 43 ? 22.417 -5.539 18.340 1.00 14.34 57 HIS H N 1
ATOM 1158 C CA . HIS B 2 43 ? 22.292 -6.893 17.809 1.00 14.67 57 HIS H CA 1
ATOM 1159 C C . HIS B 2 43 ? 21.539 -6.925 16.485 1.00 15.58 57 HIS H C 1
ATOM 1160 O O . HIS B 2 43 ? 21.563 -7.959 15.804 1.00 16.38 57 HIS H O 1
ATOM 1174 N N . CYS B 2 44 ? 20.878 -5.822 16.112 1.00 15.28 58 CYS H N 1
ATOM 1175 C CA . CYS B 2 44 ? 20.276 -5.731 14.791 1.00 15.69 58 CYS H CA 1
ATOM 1176 C C . CYS B 2 44 ? 21.316 -5.643 13.699 1.00 18.01 58 CYS H C 1
ATOM 1177 O O . CYS B 2 44 ? 21.023 -5.980 12.543 1.00 19.43 58 CYS H O 1
ATOM 1184 N N . LEU B 2 45 ? 22.510 -5.188 14.037 1.00 15.69 59 LEU H N 1
ATOM 1185 C CA . LEU B 2 45 ? 23.589 -4.985 13.089 1.00 16.84 59 LEU H CA 1
ATOM 1186 C C . LEU B 2 45 ? 24.728 -5.960 13.269 1.00 16.85 59 LEU H C 1
ATOM 1187 O O . LEU B 2 45 ? 25.382 -6.305 12.277 1.00 18.81 59 LEU H O 1
ATOM 1203 N N . LEU B 2 46 ? 24.975 -6.414 14.498 1.00 15.85 60 LEU H N 1
ATOM 1204 C CA . LEU B 2 46 ? 26.144 -7.228 14.798 1.00 16.48 60 LEU H CA 1
ATOM 1205 C C . LEU B 2 46 ? 25.747 -8.285 15.815 1.00 16.01 60 LEU H C 1
ATOM 1206 O O . LEU B 2 46 ? 25.469 -7.965 16.982 1.00 15.67 60 LEU H O 1
ATOM 1222 N N . TYR B 2 47 A 25.758 -9.547 15.390 1.00 16.36 60 TYR H N 1
ATOM 1223 C CA . TYR B 2 47 A 25.447 -10.663 16.280 1.00 16.56 60 TYR H CA 1
ATOM 1224 C C . TYR B 2 47 A 26.127 -11.909 15.738 1.00 17.31 60 TYR H C 1
ATOM 1225 O O . TYR B 2 47 A 25.530 -12.714 15.008 1.00 18.05 60 TYR H O 1
ATOM 1243 N N . PRO B 2 48 B 27.403 -12.091 16.073 1.00 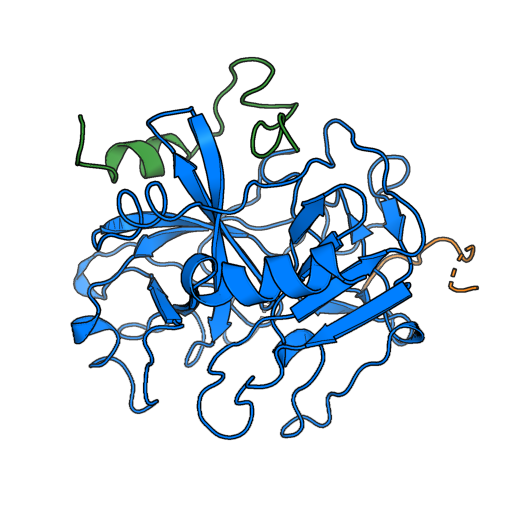16.53 60 PRO H N 1
ATOM 1244 C CA . PRO B 2 48 B 28.212 -13.175 15.492 1.00 17.74 60 PRO H CA 1
ATOM 1245 C C . PRO B 2 48 B 27.628 -14.562 15.695 1.00 18.76 60 PRO H C 1
ATOM 1246 O O . PRO B 2 48 B 27.856 -15.434 14.845 1.00 19.80 60 PRO H O 1
ATOM 1257 N N . PRO B 2 49 C 26.946 -14.856 16.802 1.00 18.10 60 PRO H N 1
ATOM 1258 C CA . PRO B 2 49 C 26.400 -16.222 16.947 1.00 20.28 60 PRO H CA 1
ATOM 1259 C C . PRO B 2 49 C 25.458 -16.617 15.822 1.00 22.32 60 PRO H C 1
ATOM 1260 O O . PRO B 2 49 C 25.298 -17.810 15.526 1.00 25.49 60 PRO H O 1
ATOM 1271 N N . TRP B 2 50 D 24.828 -15.631 15.179 1.00 21.44 60 TRP H N 1
ATOM 1272 C CA . TRP B 2 50 D 23.917 -15.860 14.064 1.00 23.98 60 TRP H CA 1
ATOM 1273 C C . TRP B 2 50 D 24.520 -15.417 12.737 1.00 25.37 60 TRP H C 1
ATOM 1274 O O . TRP B 2 50 D 23.784 -15.237 11.755 1.00 24.14 60 TRP H O 1
ATOM 1295 N N . ASP B 2 51 E 25.834 -15.197 12.700 1.00 22.81 60 ASP H N 1
ATOM 1296 C CA . ASP B 2 51 E 26.538 -14.793 11.488 1.00 24.69 60 ASP H CA 1
ATOM 1297 C C . ASP B 2 51 E 26.015 -13.468 10.949 1.00 23.04 60 ASP H C 1
ATOM 1298 O O . ASP B 2 51 E 25.952 -13.252 9.734 1.00 22.99 60 ASP H O 1
ATOM 1307 N N . LYS B 2 52 F 25.634 -12.573 11.846 1.00 19.72 60 LYS H N 1
ATOM 1308 C CA . LYS B 2 52 F 25.108 -11.268 11.473 1.00 19.78 60 LYS H CA 1
ATOM 1309 C C . LYS B 2 52 F 26.172 -10.193 11.679 1.00 19.72 60 LYS H C 1
ATOM 1310 O O . LYS B 2 52 F 26.660 -9.989 12.801 1.00 20.69 60 LYS H O 1
ATOM 1329 N N . ASN B 2 53 G 26.488 -9.474 10.605 1.00 20.83 60 ASN H N 1
ATOM 1330 C CA . ASN B 2 53 G 27.453 -8.387 10.658 1.00 21.63 60 ASN H CA 1
ATOM 1331 C C . ASN B 2 53 G 27.207 -7.496 9.454 1.00 23.97 60 ASN H C 1
ATOM 1332 O O . ASN B 2 53 G 27.865 -7.628 8.416 1.00 27.57 60 ASN H O 1
ATOM 1341 N N . PHE B 2 54 H 26.234 -6.609 9.565 1.00 22.39 60 PHE H N 1
ATOM 1342 C CA . PHE B 2 54 H 25.847 -5.806 8.420 1.00 24.56 60 PHE H CA 1
ATOM 1343 C C . PHE B 2 54 H 26.761 -4.600 8.254 1.00 30.37 60 PHE H C 1
ATOM 1344 O O . PHE B 2 54 H 27.279 -4.036 9.221 1.00 33.03 60 PHE H O 1
ATOM 1361 N N . THR B 2 55 I 26.959 -4.212 7.002 1.00 28.73 60 THR H N 1
ATOM 1362 C CA . THR B 2 55 I 27.600 -2.953 6.668 1.00 29.66 60 THR H CA 1
ATOM 1363 C C . THR B 2 55 I 26.528 -1.982 6.183 1.00 27.69 60 THR H C 1
ATOM 1364 O O . THR B 2 55 I 25.386 -2.363 5.935 1.00 26.45 60 THR H O 1
ATOM 1375 N N . GLU B 2 56 ? 26.921 -0.716 6.043 1.00 28.30 61 GLU H N 1
ATOM 1376 C CA . GLU B 2 56 ? 25.967 0.328 5.678 1.00 28.41 61 GLU H CA 1
ATOM 1377 C C . GLU B 2 56 ? 25.228 -0.005 4.388 1.00 28.35 61 GLU H C 1
ATOM 1378 O O . GLU B 2 56 ? 24.017 0.226 4.285 1.00 29.00 61 GLU H O 1
ATOM 1390 N N . ASN B 2 57 ? 25.934 -0.517 3.376 1.00 29.17 62 ASN H N 1
ATOM 1391 C CA . ASN B 2 57 ? 25.289 -0.679 2.078 1.00 31.39 62 ASN H CA 1
ATOM 1392 C C . ASN B 2 57 ? 24.387 -1.902 2.007 1.00 27.37 62 ASN H C 1
ATOM 1393 O O . ASN B 2 57 ? 23.723 -2.104 0.984 1.00 29.38 62 ASN H O 1
ATOM 1404 N N . ASP B 2 58 ? 24.326 -2.703 3.068 1.00 26.81 63 ASP H N 1
ATOM 1405 C CA . ASP B 2 58 ? 23.412 -3.832 3.108 1.00 27.77 63 ASP H CA 1
ATOM 1406 C C . ASP B 2 58 ? 21.984 -3.419 3.424 1.00 26.75 63 ASP H C 1
ATOM 1407 O O . ASP B 2 58 ? 21.073 -4.231 3.228 1.00 27.77 63 ASP H O 1
ATOM 1416 N N . LEU B 2 59 ? 21.775 -2.187 3.890 1.00 25.76 64 LEU H N 1
ATOM 1417 C CA . LEU B 2 59 ? 20.576 -1.823 4.628 1.00 24.81 64 LEU H CA 1
ATOM 1418 C C . LEU B 2 59 ? 19.959 -0.538 4.098 1.00 22.25 64 LEU H C 1
ATOM 1419 O O . LEU B 2 59 ? 20.641 0.328 3.546 1.00 27.05 64 LEU H O 1
ATOM 1435 N N . LEU B 2 60 ? 18.655 -0.421 4.317 1.00 21.36 65 LEU H N 1
ATOM 1436 C CA . LEU B 2 60 ? 17.918 0.819 4.157 1.00 21.11 65 LEU H CA 1
ATOM 1437 C C . LEU B 2 60 ? 17.110 1.041 5.427 1.00 20.20 65 LEU H C 1
ATOM 1438 O O . LEU B 2 60 ? 16.847 0.108 6.187 1.00 21.25 65 LEU H O 1
ATOM 1454 N N A VAL B 2 61 ? 16.664 2.286 5.600 0.37 20.22 66 VAL H N 1
ATOM 1455 N N B VAL B 2 61 ? 16.770 2.294 5.699 0.63 19.86 66 VAL H N 1
ATOM 1456 C CA A VAL B 2 61 ? 15.809 2.699 6.709 0.37 19.28 66 VAL H CA 1
ATOM 1457 C CA B VAL B 2 61 ? 15.769 2.605 6.707 0.63 19.30 66 VAL H CA 1
ATOM 1458 C C A VAL B 2 61 ? 14.530 3.286 6.118 0.37 18.87 66 VAL H C 1
ATOM 1459 C C B VAL B 2 61 ? 14.532 3.119 5.996 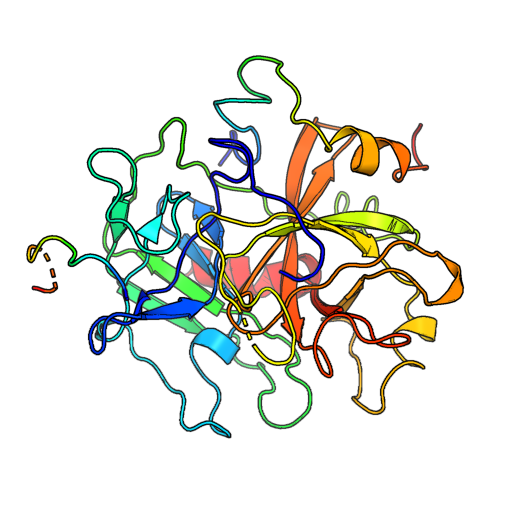0.63 19.02 66 VAL H C 1
ATOM 1460 O O A VAL B 2 61 ? 14.589 4.221 5.309 0.37 19.26 66 VAL H O 1
ATOM 1461 O O B VAL B 2 61 ? 14.623 3.815 4.980 0.63 19.25 66 VAL H O 1
ATOM 1486 N N . ARG B 2 62 ? 13.375 2.743 6.521 1.00 17.06 67 ARG H N 1
ATOM 1487 C CA . ARG B 2 62 ? 12.081 3.150 5.991 1.00 17.17 67 ARG H CA 1
ATOM 1488 C C . ARG B 2 62 ? 11.329 3.826 7.122 1.00 16.64 67 ARG H C 1
ATOM 1489 O O . ARG B 2 62 ? 11.120 3.227 8.186 1.00 15.94 67 ARG H O 1
ATOM 1511 N N . ILE B 2 63 ? 10.982 5.081 6.915 1.00 14.92 68 ILE H N 1
ATOM 1512 C CA . ILE B 2 63 ? 10.459 5.954 7.958 1.00 15.77 68 ILE H CA 1
ATOM 1513 C C . ILE B 2 63 ? 9.064 6.400 7.548 1.00 16.83 68 ILE H C 1
ATOM 1514 O O . ILE B 2 63 ? 8.790 6.586 6.362 1.00 16.58 68 ILE H O 1
ATOM 1530 N N . GLY B 2 64 ? 8.169 6.566 8.510 1.00 16.18 69 GLY H N 1
ATOM 1531 C CA . GLY B 2 64 ? 6.807 6.971 8.209 1.00 17.18 69 GLY H CA 1
ATOM 1532 C C . GLY B 2 64 ? 5.855 5.839 7.901 1.00 16.36 69 GLY H C 1
ATOM 1533 O O . GLY B 2 64 ? 4.753 6.099 7.401 1.00 18.09 69 GLY H O 1
ATOM 1537 N N . LYS B 2 65 ? 6.247 4.590 8.161 1.00 14.42 70 LYS H N 1
ATOM 1538 C CA . LYS B 2 65 ? 5.459 3.450 7.736 1.00 15.01 70 LYS H CA 1
ATOM 1539 C C . LYS B 2 65 ? 4.351 3.105 8.721 1.00 15.68 70 LYS H C 1
ATOM 1540 O O . LYS B 2 65 ? 4.402 3.427 9.921 1.00 16.55 70 LYS H O 1
ATOM 1559 N N . HIS B 2 66 ? 3.357 2.398 8.182 1.00 16.98 71 HIS H N 1
ATOM 1560 C CA . HIS B 2 66 ? 2.263 1.813 8.933 1.00 16.60 71 HIS H CA 1
ATOM 1561 C C . HIS B 2 66 ? 2.090 0.364 8.500 1.00 17.71 71 HIS H C 1
ATOM 1562 O O . HIS B 2 66 ? 2.295 -0.562 9.297 1.00 18.25 71 HIS H O 1
ATOM 1576 N N . SER B 2 67 ? 1.779 0.145 7.218 1.00 17.48 72 SER H N 1
ATOM 1577 C CA . SER B 2 67 ? 1.776 -1.204 6.663 1.00 19.01 72 SER H CA 1
ATOM 1578 C C . SER B 2 67 ? 3.163 -1.845 6.761 1.00 20.77 72 SER H C 1
ATOM 1579 O O . SER B 2 67 ? 4.182 -1.198 6.518 1.00 24.15 72 SER H O 1
ATOM 1587 N N . ARG B 2 68 ? 3.198 -3.120 7.151 1.00 19.76 73 ARG H N 1
ATOM 1588 C CA . ARG B 2 68 ? 4.463 -3.857 7.174 1.00 19.94 73 ARG H CA 1
ATOM 1589 C C . ARG B 2 68 ? 5.035 -4.025 5.771 1.00 22.90 73 ARG H C 1
ATOM 1590 O O . ARG B 2 68 ? 6.200 -3.691 5.525 1.00 21.97 73 ARG H O 1
ATOM 1611 N N . THR B 2 69 ? 4.235 -4.552 4.833 1.00 24.20 74 THR H N 1
ATOM 1612 C CA . THR B 2 69 ? 4.804 -5.042 3.580 1.00 25.88 74 THR H CA 1
ATOM 1613 C C . THR B 2 69 ? 4.621 -4.100 2.400 1.00 24.53 74 THR H C 1
ATOM 1614 O O . THR B 2 69 ? 5.364 -4.222 1.418 1.00 27.78 74 THR H O 1
ATOM 1625 N N A ARG B 2 70 ? 3.639 -3.195 2.464 0.50 22.21 75 ARG H N 1
ATOM 1626 N N B ARG B 2 70 ? 3.701 -3.163 2.465 0.50 22.13 75 ARG H N 1
ATOM 1627 C CA A ARG B 2 70 ? 3.327 -2.293 1.357 0.50 23.38 75 ARG H CA 1
ATOM 1628 C CA B ARG B 2 70 ? 3.352 -2.384 1.291 0.50 23.43 75 ARG H CA 1
ATOM 1629 C C A ARG B 2 70 ? 4.426 -1.254 1.185 0.50 22.54 75 ARG H C 1
ATOM 1630 C C B ARG B 2 70 ? 4.233 -1.142 1.189 0.50 22.55 75 ARG H C 1
ATOM 1631 O O A ARG B 2 70 ? 5.132 -0.899 2.134 0.50 20.30 75 ARG H O 1
ATOM 1632 O O B ARG B 2 70 ? 4.656 -0.580 2.202 0.50 21.49 75 ARG H O 1
ATOM 1673 N N . TYR B 2 71 ? 4.568 -0.766 -0.047 1.00 24.36 76 TYR H N 1
ATOM 1674 C CA . TYR B 2 71 ? 5.341 0.439 -0.312 1.00 22.20 76 TYR H CA 1
ATOM 1675 C C . TYR B 2 71 ? 4.358 1.599 -0.219 1.00 20.86 76 TYR H C 1
ATOM 1676 O O . TYR B 2 71 ? 3.440 1.719 -1.037 1.00 23.00 76 TYR H O 1
ATOM 1695 N N . GLU B 2 72 ? 4.511 2.413 0.822 1.00 18.31 77 GLU H N 1
ATOM 1696 C CA . GLU B 2 72 ? 3.504 3.406 1.182 1.00 17.56 77 GLU H CA 1
ATOM 1697 C C . GLU B 2 72 ? 3.842 4.705 0.471 1.00 19.86 77 GLU H C 1
ATOM 1698 O O . GLU B 2 72 ? 4.350 5.677 1.033 1.00 20.36 77 GLU H O 1
ATOM 1710 N N . ARG B 2 73 A 3.530 4.691 -0.826 1.00 19.56 77 ARG H N 1
ATOM 1711 C CA . ARG B 2 73 A 3.819 5.800 -1.717 1.00 21.19 77 ARG H CA 1
ATOM 1712 C C . ARG B 2 73 A 3.258 7.115 -1.167 1.00 20.64 77 ARG H C 1
ATOM 1713 O O . ARG B 2 73 A 2.127 7.175 -0.678 1.00 20.90 77 ARG H O 1
ATOM 1734 N N . ASN B 2 74 ? 4.076 8.171 -1.232 1.00 20.55 78 ASN H N 1
ATOM 1735 C CA . ASN B 2 74 ? 3.765 9.533 -0.791 1.00 20.76 78 ASN H CA 1
ATOM 1736 C C . ASN B 2 74 ? 3.699 9.671 0.730 1.00 20.94 78 ASN H C 1
ATOM 1737 O O . ASN B 2 74 ? 3.320 10.743 1.236 1.00 20.93 78 ASN H O 1
ATOM 1748 N N . ILE B 2 75 ? 4.011 8.619 1.468 1.00 20.27 79 ILE H N 1
ATOM 1749 C CA . ILE B 2 75 ? 3.928 8.642 2.926 1.00 18.48 79 ILE H CA 1
ATOM 1750 C C . ILE B 2 75 ? 5.283 8.259 3.504 1.00 19.39 79 ILE H C 1
ATOM 1751 O O . ILE B 2 75 ? 5.914 9.057 4.212 1.00 19.19 79 ILE H O 1
ATOM 1767 N N . GLU B 2 76 ? 5.727 7.030 3.248 1.00 18.36 80 GLU H N 1
ATOM 1768 C CA . GLU B 2 76 ? 7.015 6.621 3.774 1.00 17.70 80 GLU H CA 1
ATOM 1769 C C . GLU B 2 76 ? 8.149 7.273 2.993 1.00 17.52 80 GLU H C 1
ATOM 1770 O O . GLU B 2 76 ? 8.006 7.681 1.820 1.00 20.33 80 GLU H O 1
ATOM 1782 N N . LYS B 2 77 ? 9.295 7.364 3.667 1.00 17.32 81 LYS H N 1
ATOM 1783 C CA . LYS B 2 77 ? 10.533 7.843 3.082 1.00 20.23 81 LYS H CA 1
ATOM 1784 C C . LYS B 2 77 ? 11.615 6.820 3.355 1.00 20.02 81 LYS H C 1
ATOM 1785 O O . LYS B 2 77 ? 11.710 6.278 4.459 1.00 17.90 81 LYS H O 1
ATOM 1804 N N . ILE B 2 78 ? 12.419 6.545 2.334 1.00 19.81 82 ILE H N 1
ATOM 1805 C CA . ILE B 2 78 ? 13.452 5.521 2.389 1.00 20.77 82 ILE H CA 1
ATOM 1806 C C . ILE B 2 78 ? 14.801 6.221 2.315 1.00 23.19 82 ILE H C 1
ATOM 1807 O O . ILE B 2 78 ? 15.045 7.025 1.405 1.00 26.21 82 ILE H O 1
ATOM 1823 N N . SER B 2 79 ? 15.671 5.922 3.273 1.00 22.14 83 SER H N 1
ATOM 1824 C CA . SER B 2 79 ? 16.950 6.599 3.415 1.00 23.83 83 SER H CA 1
ATOM 1825 C C . SER B 2 79 ? 18.079 5.583 3.406 1.00 24.14 83 SER H C 1
ATOM 1826 O O . SER B 2 79 ? 17.935 4.463 3.908 1.00 22.63 83 SER H O 1
ATOM 1834 N N A MET B 2 80 ? 19.201 5.981 2.814 0.70 25.90 84 MET H N 1
ATOM 1835 N N B MET B 2 80 ? 19.201 6.002 2.823 0.30 26.03 84 MET H N 1
ATOM 1836 C CA A MET B 2 80 ? 20.427 5.206 2.841 0.70 26.99 84 MET H CA 1
ATOM 1837 C CA B MET B 2 80 ? 20.455 5.269 2.828 0.30 26.81 84 MET H CA 1
ATOM 1838 C C A MET B 2 80 ? 21.267 5.606 4.047 0.70 24.26 84 MET H C 1
ATOM 1839 C C B MET B 2 80 ? 21.231 5.592 4.097 0.30 24.11 84 MET H C 1
ATOM 1840 O O A MET B 2 80 ? 21.148 6.714 4.580 0.70 23.43 84 MET H O 1
ATOM 1841 O O B MET B 2 80 ? 21.046 6.645 4.715 0.30 23.55 84 MET H O 1
ATOM 1860 N N . LEU B 2 81 ? 22.121 4.681 4.477 1.00 22.72 85 LEU H N 1
ATOM 1861 C CA . LEU B 2 81 ? 22.949 4.872 5.660 1.00 23.48 85 LEU H CA 1
ATOM 1862 C C . LEU B 2 81 ? 24.310 5.410 5.252 1.00 24.27 85 LEU H C 1
ATOM 1863 O O . LEU B 2 81 ? 24.957 4.864 4.352 1.00 27.23 85 LEU H O 1
ATOM 1880 N N . GLU B 2 82 ? 24.750 6.455 5.941 1.00 21.93 86 GLU H N 1
ATOM 1881 C CA . GLU B 2 82 ? 26.113 6.936 5.793 1.00 22.47 86 GLU H CA 1
ATOM 1882 C C . GLU B 2 82 ? 27.072 6.119 6.647 1.00 22.73 86 GLU H C 1
ATOM 1883 O O . GLU B 2 82 ? 28.141 5.722 6.169 1.00 24.37 86 GLU H O 1
ATOM 1895 N N . LYS B 2 83 ? 26.700 5.840 7.899 1.00 20.84 87 LYS H N 1
ATOM 1896 C CA . LYS B 2 83 ? 27.614 5.162 8.809 1.00 20.24 87 LYS H CA 1
ATOM 1897 C C . LYS B 2 83 ? 26.834 4.538 9.955 1.00 19.42 87 LYS H C 1
ATOM 1898 O O . LYS B 2 83 ? 25.852 5.106 10.431 1.00 20.55 87 LYS H O 1
ATOM 1911 N N . ILE B 2 84 ? 27.298 3.367 10.383 1.00 18.36 88 ILE H N 1
ATOM 1912 C CA . ILE B 2 84 ? 26.830 2.678 11.583 1.00 19.58 88 ILE H CA 1
ATOM 1913 C C . ILE B 2 84 ? 27.848 2.878 12.696 1.00 19.37 88 ILE H C 1
ATOM 1914 O O . ILE B 2 84 ? 29.061 2.778 12.464 1.00 20.48 88 ILE H O 1
ATOM 1930 N N . TYR B 2 85 ? 27.355 3.106 13.917 1.00 17.46 89 TYR H N 1
ATOM 1931 C CA . TYR B 2 85 ? 28.172 3.173 15.130 1.00 17.30 89 TYR H CA 1
ATOM 1932 C C . TYR B 2 85 ? 27.593 2.244 16.177 1.00 16.70 89 TYR H C 1
ATOM 1933 O O . TYR B 2 85 ? 26.449 2.415 16.599 1.00 17.20 89 TYR H O 1
ATOM 1951 N N . ILE B 2 86 ? 28.381 1.262 16.598 1.00 16.57 90 ILE H N 1
ATOM 1952 C CA . ILE B 2 86 ? 27.965 0.307 17.615 1.00 16.26 90 ILE H CA 1
ATOM 1953 C C . ILE B 2 86 ? 28.694 0.624 18.914 1.00 16.67 90 ILE H C 1
ATOM 1954 O O . ILE B 2 86 ? 29.859 1.023 18.895 1.00 18.43 90 ILE H O 1
ATOM 1970 N N . HIS B 2 87 ? 28.009 0.467 20.038 1.00 15.45 91 HIS H N 1
ATOM 1971 C CA . HIS B 2 87 ? 28.662 0.760 21.304 1.00 15.11 91 HIS H CA 1
ATOM 1972 C C . HIS B 2 87 ? 29.943 -0.067 21.422 1.00 17.00 91 HIS H C 1
ATOM 1973 O O . HIS B 2 87 ? 29.915 -1.289 21.183 1.00 17.07 91 HIS H O 1
ATOM 1987 N N . PRO B 2 88 ? 31.077 0.547 21.800 1.00 18.25 92 PRO H N 1
ATOM 1988 C CA . PRO B 2 88 ? 32.342 -0.200 21.837 1.00 18.89 92 PRO H CA 1
ATOM 1989 C C . PRO B 2 88 ? 32.393 -1.287 22.896 1.00 18.93 92 PRO H C 1
ATOM 1990 O O . PRO B 2 88 ? 33.242 -2.186 22.807 1.00 21.23 92 PRO H O 1
ATOM 2001 N N . ARG B 2 89 ? 31.513 -1.241 23.888 1.00 15.93 93 ARG H N 1
ATOM 2002 C CA . ARG B 2 89 ? 31.462 -2.257 24.930 1.00 16.84 93 ARG H CA 1
ATOM 2003 C C . ARG B 2 89 ? 30.181 -3.087 24.856 1.00 16.92 93 ARG H C 1
ATOM 2004 O O . ARG B 2 89 ? 29.808 -3.750 25.827 1.00 18.36 93 ARG H O 1
ATOM 2025 N N . TYR B 2 90 ? 29.521 -3.088 23.701 1.00 15.50 94 TYR H N 1
ATOM 2026 C CA . TYR B 2 90 ? 28.416 -4.008 23.456 1.00 15.48 94 TYR H CA 1
ATOM 2027 C C . TYR B 2 90 ? 28.876 -5.447 23.646 1.00 16.21 94 TYR H C 1
ATOM 2028 O O . TYR B 2 90 ? 29.849 -5.898 23.023 1.00 18.51 94 TYR H O 1
ATOM 2046 N N . ASN B 2 91 ? 28.154 -6.181 24.487 1.00 15.37 95 ASN H N 1
ATOM 2047 C CA . ASN B 2 91 ? 28.547 -7.533 24.891 1.00 16.07 95 ASN H CA 1
ATOM 2048 C C . ASN B 2 91 ? 27.630 -8.537 24.200 1.00 17.53 95 ASN H C 1
ATOM 2049 O O . ASN B 2 91 ? 26.623 -8.979 24.747 1.00 19.53 95 ASN H O 1
ATOM 2060 N N . TRP B 2 92 ? 27.984 -8.884 22.968 1.00 16.60 96 TRP H N 1
ATOM 2061 C CA . TRP B 2 92 ? 27.233 -9.905 22.249 1.00 15.78 96 TRP H CA 1
ATOM 2062 C C . TRP B 2 92 ? 27.607 -11.307 22.689 1.00 16.57 96 TRP H C 1
ATOM 2063 O O . TRP B 2 92 ? 26.893 -12.262 22.356 1.00 17.94 96 TRP H O 1
ATOM 2084 N N A ARG B 2 93 ? 28.697 -11.458 23.435 0.48 17.42 97 ARG H N 1
ATOM 2085 N N B ARG B 2 93 ? 28.697 -11.456 23.437 0.52 17.41 97 ARG H N 1
ATOM 2086 C CA A ARG B 2 93 ? 29.146 -12.789 23.823 0.48 18.99 97 ARG H CA 1
ATOM 2087 C CA B ARG B 2 93 ? 29.160 -12.784 23.819 0.52 18.99 97 ARG H CA 1
ATOM 2088 C C A ARG B 2 93 ? 28.279 -13.375 24.925 0.48 20.20 97 ARG H C 1
ATOM 2089 C C B ARG B 2 93 ? 28.337 -13.379 24.951 0.52 20.22 97 ARG H C 1
ATOM 2090 O O A ARG B 2 93 ? 27.994 -14.578 24.921 0.48 21.39 97 ARG H O 1
ATOM 2091 O O B ARG B 2 93 ? 28.147 -14.600 24.996 0.52 21.43 97 ARG H O 1
ATOM 2132 N N . GLU B 2 94 A 27.846 -12.543 25.869 1.00 19.36 97 GLU H N 1
ATOM 2133 C CA . GLU B 2 94 A 27.249 -13.026 27.112 1.00 20.00 97 GLU H CA 1
ATOM 2134 C C . GLU B 2 94 A 25.776 -12.673 27.232 1.00 21.00 97 GLU H C 1
ATOM 2135 O O . GLU B 2 94 A 24.939 -13.572 27.319 1.00 24.77 97 GLU H O 1
ATOM 2148 N N . ASN B 2 95 ? 25.440 -11.381 27.336 1.00 17.79 98 ASN H N 1
ATOM 2149 C CA . ASN B 2 95 ? 24.115 -11.011 27.805 1.00 16.09 98 ASN H CA 1
ATOM 2150 C C . ASN B 2 95 ? 23.557 -9.782 27.104 1.00 14.62 98 ASN H C 1
ATOM 2151 O O . ASN B 2 95 ? 22.601 -9.189 27.597 1.00 14.96 98 ASN H O 1
ATOM 2162 N N . LEU B 2 96 ? 24.107 -9.409 25.954 1.00 13.80 99 LEU H N 1
ATOM 2163 C CA . LEU B 2 96 ? 23.673 -8.218 25.201 1.00 12.98 99 LEU H CA 1
ATOM 2164 C C . LEU B 2 96 ? 23.782 -6.932 26.022 1.00 13.47 99 LEU H C 1
ATOM 2165 O O . LEU B 2 96 ? 23.021 -5.976 25.831 1.00 14.21 99 LEU H O 1
ATOM 2181 N N . ASP B 2 97 ? 24.738 -6.875 26.940 1.00 13.06 100 ASP H N 1
ATOM 2182 C CA . ASP B 2 97 ? 24.950 -5.631 27.670 1.00 13.74 100 ASP H CA 1
ATOM 2183 C C . ASP B 2 97 ? 25.304 -4.509 26.693 1.00 13.84 100 ASP H C 1
ATOM 2184 O O . ASP B 2 97 ? 26.123 -4.690 25.785 1.00 14.95 100 ASP H O 1
ATOM 2193 N N . ARG B 2 98 ? 24.699 -3.339 26.900 1.00 13.71 101 ARG H N 1
ATOM 2194 C CA . ARG B 2 98 ? 24.981 -2.140 26.105 1.00 13.44 101 ARG H CA 1
ATOM 2195 C C . ARG B 2 98 ? 24.527 -2.358 24.661 1.00 13.71 101 ARG H C 1
ATOM 2196 O O . ARG B 2 98 ? 25.265 -2.111 23.706 1.00 14.37 101 ARG H O 1
ATOM 2217 N N . ASP B 2 99 ? 23.301 -2.863 24.506 1.00 13.67 102 ASP H N 1
ATOM 2218 C CA . ASP B 2 99 ? 22.774 -3.268 23.196 1.00 13.56 102 ASP H CA 1
ATOM 2219 C C . ASP B 2 99 ? 22.213 -2.034 22.489 1.00 13.28 102 ASP H C 1
ATOM 2220 O O . ASP B 2 99 ? 21.005 -1.757 22.484 1.00 13.39 102 ASP H O 1
ATOM 2229 N N . ILE B 2 100 ? 23.125 -1.240 21.932 1.00 13.32 103 ILE H N 1
ATOM 2230 C CA . ILE B 2 100 ? 22.758 0.057 21.366 1.00 12.96 103 ILE H CA 1
ATOM 2231 C C . ILE B 2 100 ? 23.651 0.370 20.177 1.00 13.13 103 ILE H C 1
ATOM 2232 O O . ILE B 2 100 ? 24.846 0.046 20.162 1.00 14.64 103 ILE H O 1
ATOM 2248 N N . ALA B 2 101 ? 23.043 0.979 19.162 1.00 12.55 104 ALA H N 1
ATOM 2249 C CA . ALA B 2 101 ? 23.752 1.396 17.971 1.00 13.92 104 ALA H CA 1
ATOM 2250 C C . ALA B 2 101 ? 23.057 2.614 17.378 1.00 14.54 104 ALA H C 1
ATOM 2251 O O . ALA B 2 101 ? 21.851 2.820 17.555 1.00 14.60 104 ALA H O 1
ATOM 2258 N N . LEU B 2 102 ? 23.842 3.434 16.692 1.00 15.55 105 LEU H N 1
ATOM 2259 C CA . LEU B 2 102 ? 23.344 4.599 15.973 1.00 15.45 105 LEU H CA 1
ATOM 2260 C C . LEU B 2 102 ? 23.636 4.439 14.491 1.00 16.23 105 LEU H C 1
ATOM 2261 O O . LEU B 2 102 ? 24.642 3.834 14.092 1.00 17.15 105 LEU H O 1
ATOM 2277 N N . MET B 2 103 ? 22.747 5.000 13.672 1.00 16.35 106 MET H N 1
ATOM 2278 C CA . MET B 2 103 ? 22.931 5.015 12.228 1.00 16.98 106 MET H CA 1
ATOM 2279 C C . MET B 2 103 ? 22.740 6.451 11.771 1.00 16.12 106 MET H C 1
ATOM 2280 O O . MET B 2 103 ? 21.721 7.070 12.087 1.00 16.21 106 MET H O 1
ATOM 2294 N N . LYS B 2 104 ? 23.721 6.983 11.049 1.00 17.52 107 LYS H N 1
ATOM 2295 C CA . LYS B 2 104 ? 23.615 8.305 10.448 1.00 19.23 107 LYS H CA 1
ATOM 2296 C C . LYS B 2 104 ? 23.136 8.167 9.005 1.00 19.73 107 LYS H C 1
ATOM 2297 O O . LYS B 2 104 ? 23.675 7.361 8.234 1.00 20.81 107 LYS H O 1
ATOM 2310 N N . LEU B 2 105 ? 22.118 8.937 8.653 1.00 19.36 108 LEU H N 1
ATOM 2311 C CA . LEU B 2 105 ? 21.552 8.896 7.310 1.00 19.92 108 LEU H CA 1
ATOM 2312 C C . LEU B 2 105 ? 22.399 9.695 6.330 1.00 21.80 108 LEU H C 1
ATOM 2313 O O . LEU B 2 105 ? 23.026 10.694 6.682 1.00 23.89 108 LEU H O 1
ATOM 2329 N N . LYS B 2 106 ? 22.396 9.249 5.076 1.00 21.55 109 LYS H N 1
ATOM 2330 C CA . LYS B 2 106 ? 23.136 9.970 4.051 1.00 24.85 109 LYS H CA 1
ATOM 2331 C C . LYS B 2 106 ? 22.594 11.374 3.842 1.00 27.43 109 LYS H C 1
ATOM 2332 O O . LYS B 2 106 ? 23.364 12.295 3.537 1.00 27.77 109 LYS H O 1
ATOM 2351 N N . LYS B 2 107 ? 21.286 11.562 3.988 1.00 25.81 110 LYS H N 1
ATOM 2352 C CA . LYS B 2 107 ? 20.649 12.854 3.781 1.00 25.72 110 LYS H CA 1
ATOM 2353 C C . LYS B 2 107 ? 19.584 13.040 4.846 1.00 24.74 110 LYS H C 1
ATOM 2354 O O . LYS B 2 107 ? 19.018 12.056 5.339 1.00 23.35 110 LYS H O 1
ATOM 2361 N N . PRO B 2 108 ? 19.299 14.278 5.233 1.00 26.31 111 PRO H N 1
ATOM 2362 C CA . PRO B 2 108 ? 18.246 14.501 6.231 1.00 27.77 111 PRO H CA 1
ATOM 2363 C C . PRO B 2 108 ? 16.888 14.064 5.699 1.00 25.60 111 PRO H C 1
ATOM 2364 O O . PRO B 2 108 ? 16.588 14.216 4.510 1.00 27.24 111 PRO H O 1
ATOM 2375 N N . VAL B 2 109 ? 16.058 13.514 6.588 1.00 23.38 112 VAL H N 1
ATOM 2376 C CA . VAL B 2 109 ? 14.694 13.148 6.226 1.00 24.20 112 VAL H CA 1
ATOM 2377 C C . VAL B 2 109 ? 13.782 14.321 6.546 1.00 22.36 112 VAL H C 1
ATOM 2378 O O . VAL B 2 109 ? 13.938 14.986 7.578 1.00 24.09 112 VAL H O 1
ATOM 2391 N N . ALA B 2 110 ? 12.839 14.598 5.647 1.00 22.88 113 ALA H N 1
ATOM 2392 C CA . ALA B 2 110 ? 11.860 15.643 5.890 1.00 24.20 113 ALA H CA 1
ATOM 2393 C C . ALA B 2 110 ? 10.794 15.146 6.853 1.00 21.84 113 ALA H C 1
ATOM 2394 O O . ALA B 2 110 ? 10.209 14.077 6.646 1.00 22.23 113 ALA H O 1
ATOM 2401 N N . PHE B 2 111 ? 10.524 15.932 7.891 1.00 20.68 114 PHE H N 1
ATOM 2402 C CA . PHE B 2 111 ? 9.445 15.593 8.811 1.00 18.86 114 PHE H CA 1
ATOM 2403 C C . PHE B 2 111 ? 8.086 15.839 8.151 1.00 19.42 114 PHE H C 1
ATOM 2404 O O . PHE B 2 111 ? 7.957 16.608 7.187 1.00 20.37 114 PHE H O 1
ATOM 2421 N N . SER B 2 112 ? 7.071 15.138 8.651 1.00 18.40 115 SER H N 1
ATOM 2422 C CA . SER B 2 112 ? 5.719 15.215 8.102 1.00 18.23 115 SER H CA 1
ATOM 2423 C C . SER B 2 112 ? 4.744 14.815 9.196 1.00 17.12 115 SER H C 1
ATOM 2424 O O . SER B 2 112 ? 5.138 14.612 10.344 1.00 16.31 115 SER H O 1
ATOM 2432 N N . ASP B 2 113 ? 3.468 14.675 8.848 1.00 16.32 116 ASP H N 1
ATOM 2433 C CA . ASP B 2 113 ? 2.513 14.139 9.809 1.00 15.20 116 ASP H CA 1
ATOM 2434 C C . ASP B 2 113 ? 2.878 12.732 10.291 1.00 13.94 116 ASP H C 1
ATOM 2435 O O . ASP B 2 113 ? 2.426 12.311 11.368 1.00 14.71 116 ASP H O 1
ATOM 2444 N N . TYR B 2 114 ? 3.653 11.983 9.509 1.00 13.17 117 TYR H N 1
ATOM 2445 C CA . TYR B 2 114 ? 3.942 10.573 9.751 1.00 13.32 117 TYR H CA 1
ATOM 2446 C C . TYR B 2 114 ? 5.378 10.331 10.185 1.00 13.95 117 TYR H C 1
ATOM 2447 O O . TYR B 2 114 ? 5.737 9.190 10.497 1.00 14.25 117 TYR H O 1
ATOM 2465 N N . ILE B 2 115 ? 6.202 11.370 10.191 1.00 14.75 118 ILE H N 1
ATOM 2466 C CA . ILE B 2 115 ? 7.643 11.279 10.383 1.00 14.38 118 ILE H CA 1
ATOM 2467 C C . ILE B 2 115 ? 8.029 12.387 11.348 1.00 14.88 118 ILE H C 1
ATOM 2468 O O . ILE B 2 115 ? 7.941 13.574 11.004 1.00 15.04 118 ILE H O 1
ATOM 2484 N N . HIS B 2 116 ? 8.461 12.010 12.552 1.00 14.20 119 HIS H N 1
ATOM 2485 C CA . HIS B 2 116 ? 8.776 13.018 13.548 1.00 14.12 119 HIS H CA 1
ATOM 2486 C C . HIS B 2 116 ? 9.624 12.380 14.628 1.00 13.27 119 HIS H C 1
ATOM 2487 O O . HIS B 2 116 ? 9.348 11.230 14.998 1.00 13.30 119 HIS H O 1
ATOM 2501 N N . PRO B 2 117 ? 10.617 13.078 15.175 1.00 13.62 120 PRO H N 1
ATOM 2502 C CA . PRO B 2 117 ? 11.522 12.450 16.146 1.00 13.27 120 PRO H CA 1
ATOM 2503 C C . PRO B 2 117 ? 10.968 12.344 17.558 1.00 12.48 120 PRO H C 1
ATOM 2504 O O . PRO B 2 117 ? 10.178 13.174 18.011 1.00 12.23 120 PRO H O 1
ATOM 2515 N N . VAL B 2 118 ? 11.463 11.331 18.269 1.00 11.69 121 VAL H N 1
ATOM 2516 C CA . VAL B 2 118 ? 11.173 11.103 19.683 1.00 11.67 121 VAL H CA 1
ATOM 2517 C C . VAL B 2 118 ? 12.247 11.809 20.497 1.00 12.91 121 VAL H C 1
ATOM 2518 O O . VAL B 2 118 ? 13.364 12.029 20.023 1.00 15.11 121 VAL H O 1
ATOM 2531 N N . CYS B 2 119 ? 11.917 12.201 21.722 1.00 12.46 122 CYS H N 1
ATOM 2532 C CA . CYS B 2 119 ? 12.937 12.762 22.599 1.00 12.86 122 CYS H CA 1
ATOM 2533 C C . CYS B 2 119 ? 13.750 11.673 23.288 1.00 13.14 122 CYS H C 1
ATOM 2534 O O . CYS B 2 119 ? 13.257 10.580 23.561 1.00 13.76 122 CYS H O 1
ATOM 2541 N N . LEU B 2 120 ? 14.990 12.014 23.617 1.00 14.26 123 LEU H N 1
ATOM 2542 C CA . LEU B 2 120 ? 15.761 11.156 24.503 1.00 14.42 123 LEU H CA 1
ATOM 2543 C C . LEU B 2 120 ? 15.721 11.719 25.909 1.00 13.95 123 LEU H C 1
ATOM 2544 O O . LEU B 2 120 ? 15.756 12.941 26.095 1.00 15.65 123 LEU H O 1
ATOM 2560 N N . PRO B 2 121 ? 15.635 10.841 26.909 1.00 13.99 124 PRO H N 1
ATOM 2561 C CA . PRO B 2 121 ? 15.472 11.304 28.284 1.00 16.01 124 PRO H CA 1
ATOM 2562 C C . PRO B 2 121 ? 16.710 11.999 28.814 1.00 19.26 124 PRO H C 1
ATOM 2563 O O . PRO B 2 121 ? 17.843 11.635 28.492 1.00 20.69 124 PRO H O 1
ATOM 2574 N N . ASP B 2 122 ? 16.476 13.003 29.651 1.00 20.43 125 ASP H N 1
ATOM 2575 C CA . ASP B 2 122 ? 17.543 13.463 30.519 1.00 22.99 125 ASP H CA 1
ATOM 2576 C C . ASP B 2 122 ? 17.464 12.740 31.864 1.00 20.16 125 ASP H C 1
ATOM 2577 O O . ASP B 2 122 ? 16.579 11.907 32.113 1.00 20.72 125 ASP H O 1
ATOM 2586 N N . ARG B 2 123 ? 18.426 13.045 32.740 1.00 20.10 126 ARG H N 1
ATOM 2587 C CA . ARG B 2 123 ? 18.538 12.315 33.997 1.00 19.91 126 ARG H CA 1
ATOM 2588 C C . ARG B 2 123 ? 17.266 12.437 34.831 1.00 19.23 126 ARG H C 1
ATOM 2589 O O . ARG B 2 123 ? 16.830 11.461 35.452 1.00 18.99 126 ARG H O 1
ATOM 2610 N N . GLU B 2 124 ? 16.667 13.629 34.862 1.00 19.98 127 GLU H N 1
ATOM 2611 C CA . GLU B 2 124 ? 15.495 13.855 35.702 1.00 20.47 127 GLU H CA 1
ATOM 2612 C C . GLU B 2 124 ? 14.278 13.104 35.175 1.00 20.93 127 GLU H C 1
ATOM 2613 O O . GLU B 2 124 ? 13.510 12.516 35.946 1.00 20.82 127 GLU H O 1
ATOM 2625 N N A THR B 2 125 ? 14.076 13.122 33.862 0.68 22.35 128 THR H N 1
ATOM 2626 N N B THR B 2 125 ? 14.078 13.109 33.860 0.32 22.33 128 THR H N 1
ATOM 2627 C CA A THR B 2 125 ? 12.941 12.399 33.305 0.68 22.52 128 THR H CA 1
ATOM 2628 C CA B THR B 2 125 ? 12.931 12.394 33.315 0.32 22.49 128 THR H CA 1
ATOM 2629 C C A THR B 2 125 ? 13.103 10.897 33.525 0.68 19.28 128 THR H C 1
ATOM 2630 C C B THR B 2 125 ? 13.094 10.886 33.491 0.32 19.16 128 THR H C 1
ATOM 2631 O O A THR B 2 125 ? 12.146 10.214 33.906 0.68 18.15 128 THR H O 1
ATOM 2632 O O B THR B 2 125 ? 12.124 10.185 33.800 0.32 18.26 128 THR H O 1
ATOM 2653 N N . ALA B 2 126 ? 14.320 10.379 33.361 1.00 17.85 129 ALA H N 1
ATOM 2654 C CA . ALA B 2 126 ? 14.572 8.966 33.636 1.00 19.02 129 ALA H CA 1
ATOM 2655 C C . ALA B 2 126 ? 14.295 8.633 35.091 1.00 17.95 129 ALA H C 1
ATOM 2656 O O . ALA B 2 126 ? 13.656 7.622 35.400 1.00 19.86 129 ALA H O 1
ATOM 2664 N N . ALA B 2 127 A 14.782 9.463 36.012 1.00 17.41 129 ALA H N 1
ATOM 2665 C CA . ALA B 2 127 A 14.571 9.171 37.417 1.00 18.30 129 ALA H CA 1
ATOM 2666 C C . ALA B 2 127 A 13.088 9.191 37.755 1.00 21.01 129 ALA H C 1
ATOM 2667 O O . ALA B 2 127 A 12.609 8.364 38.537 1.00 24.40 129 ALA H O 1
ATOM 2674 N N . SER B 2 128 B 12.341 10.113 37.154 1.00 18.41 129 SER H N 1
ATOM 2675 C CA . SER B 2 128 B 10.918 10.236 37.459 1.00 19.57 129 SER H CA 1
ATOM 2676 C C . SER B 2 128 B 10.114 9.070 36.901 1.00 19.49 129 SER H C 1
ATOM 2677 O O . SER B 2 128 B 9.209 8.559 37.566 1.00 23.21 129 SER H O 1
ATOM 2685 N N . LEU B 2 129 C 10.434 8.625 35.699 1.00 16.25 129 LEU H N 1
ATOM 2686 C CA . LEU B 2 129 C 9.556 7.709 35.001 1.00 16.06 129 LEU H CA 1
ATOM 2687 C C . LEU B 2 129 C 10.003 6.254 35.029 1.00 16.36 129 LEU H C 1
ATOM 2688 O O . LEU B 2 129 C 9.158 5.370 34.843 1.00 15.23 129 LEU H O 1
ATOM 2704 N N . LEU B 2 130 ? 11.289 5.974 35.239 1.00 16.44 130 LEU H N 1
ATOM 2705 C CA . LEU B 2 130 ? 11.758 4.584 35.196 1.00 18.79 130 LEU H CA 1
ATOM 2706 C C . LEU B 2 130 ? 11.553 3.944 36.559 1.00 21.14 130 LEU H C 1
ATOM 2707 O O . LEU B 2 130 ? 12.488 3.737 37.333 1.00 23.15 130 LEU H O 1
ATOM 2723 N N . GLN B 2 131 ? 10.297 3.651 36.847 1.00 18.80 131 GLN H N 1
ATOM 2724 C CA . GLN B 2 131 ? 9.888 3.135 38.140 1.00 19.06 131 GLN H CA 1
ATOM 2725 C C . GLN B 2 131 ? 8.997 1.927 37.926 1.00 18.15 131 GLN H C 1
ATOM 2726 O O . GLN B 2 131 ? 8.205 1.885 36.983 1.00 16.69 131 GLN H O 1
ATOM 2740 N N . ALA B 2 132 ? 9.129 0.940 38.809 1.00 19.06 132 ALA H N 1
ATOM 2741 C CA . ALA B 2 132 ? 8.315 -0.259 38.699 1.00 17.54 132 ALA H CA 1
ATOM 2742 C C . ALA B 2 132 ? 6.837 0.101 38.734 1.00 16.03 132 ALA H C 1
ATOM 2743 O O . ALA B 2 132 ? 6.391 0.912 39.556 1.00 18.42 132 ALA H O 1
ATOM 2750 N N . GLY B 2 133 ? 6.064 -0.507 37.822 1.00 15.53 133 GLY H N 1
ATOM 2751 C CA . GLY B 2 133 ? 4.666 -0.248 37.706 1.00 15.30 133 GLY H CA 1
ATOM 2752 C C . GLY B 2 133 ? 4.326 0.786 36.652 1.00 14.81 133 GLY H C 1
ATOM 2753 O O . GLY B 2 133 ? 3.232 0.733 36.065 1.00 15.88 133 GLY H O 1
ATOM 2757 N N . TYR B 2 134 ? 5.224 1.735 36.415 1.00 13.65 134 TYR H N 1
ATOM 2758 C CA . TYR B 2 134 ? 4.990 2.723 35.374 1.00 13.00 134 TYR H CA 1
ATOM 2759 C C . TYR B 2 134 ? 5.045 2.037 34.017 1.00 12.62 134 TYR H C 1
ATOM 2760 O O . TYR B 2 134 ? 5.923 1.214 33.747 1.00 12.77 134 TYR H O 1
ATOM 2778 N N . LYS B 2 135 ? 4.091 2.384 33.157 1.00 11.65 135 LYS H N 1
ATOM 2779 C CA . LYS B 2 135 ? 3.953 1.745 31.853 1.00 12.23 135 LYS H CA 1
ATOM 2780 C C . LYS B 2 135 ? 4.612 2.538 30.736 1.00 12.50 135 LYS H C 1
ATOM 2781 O O . LYS B 2 135 ? 4.551 3.772 30.687 1.00 12.99 135 LYS H O 1
ATOM 2800 N N . GLY B 2 136 ? 5.223 1.803 29.814 1.00 11.93 136 GLY H N 1
ATOM 2801 C CA . GLY B 2 136 ? 5.677 2.346 28.558 1.00 11.62 136 GLY H CA 1
ATOM 2802 C C . GLY B 2 136 ? 5.010 1.604 27.419 1.00 12.11 136 GLY H C 1
ATOM 2803 O O . GLY B 2 136 ? 4.175 0.713 27.619 1.00 13.92 136 GLY H O 1
ATOM 2807 N N . ARG B 2 137 ? 5.398 2.001 26.216 1.00 11.31 137 ARG H N 1
ATOM 2808 C CA . ARG B 2 137 ? 4.775 1.530 24.993 1.00 11.49 137 ARG H CA 1
ATOM 2809 C C . ARG B 2 137 ? 5.835 1.003 24.049 1.00 10.83 137 ARG H C 1
ATOM 2810 O O . ARG B 2 137 ? 6.834 1.684 23.792 1.00 11.16 137 ARG H O 1
ATOM 2831 N N . VAL B 2 138 ? 5.606 -0.195 23.521 1.00 11.66 138 VAL H N 1
ATOM 2832 C CA . VAL B 2 138 ? 6.511 -0.846 22.584 1.00 12.19 138 VAL H CA 1
ATOM 2833 C C . VAL B 2 138 ? 5.783 -1.021 21.269 1.00 13.01 138 VAL H C 1
ATOM 2834 O O . VAL B 2 138 ? 4.585 -1.330 21.251 1.00 13.57 138 VAL H O 1
ATOM 2847 N N . THR B 2 139 ? 6.490 -0.783 20.167 1.00 12.17 139 THR H N 1
ATOM 2848 C CA . THR B 2 139 ? 5.883 -0.815 18.847 1.00 12.51 139 THR H CA 1
ATOM 2849 C C . THR B 2 139 ? 6.787 -1.593 17.904 1.00 12.59 139 THR H C 1
ATOM 2850 O O . THR B 2 139 ? 8.013 -1.551 18.020 1.00 13.37 139 THR H O 1
ATOM 2861 N N . GLY B 2 140 ? 6.180 -2.264 16.926 1.00 11.93 140 GLY H N 1
ATOM 2862 C CA . GLY B 2 140 ? 6.983 -3.030 15.997 1.00 11.68 140 GLY H CA 1
ATOM 2863 C C . GLY B 2 140 ? 6.154 -3.811 15.001 1.00 13.15 140 GLY H C 1
ATOM 2864 O O . GLY B 2 140 ? 4.934 -3.956 15.136 1.00 13.99 140 GLY H O 1
ATOM 2868 N N . TRP B 2 141 ? 6.863 -4.323 14.000 1.00 13.19 141 TRP H N 1
ATOM 2869 C CA . TRP B 2 141 ? 6.289 -5.170 12.957 1.00 13.62 141 TRP H CA 1
ATOM 2870 C C . TRP B 2 141 ? 6.729 -6.623 13.097 1.00 15.47 141 TRP H C 1
ATOM 2871 O O . TRP B 2 141 ? 6.614 -7.415 12.136 1.00 17.40 141 TRP H O 1
ATOM 2892 N N . GLY B 2 142 ? 7.225 -6.996 14.269 1.00 15.64 142 GLY H N 1
ATOM 2893 C CA . GLY B 2 142 ? 7.713 -8.337 14.509 1.00 17.29 142 GLY H CA 1
ATOM 2894 C C . GLY B 2 142 ? 6.588 -9.337 14.659 1.00 17.69 142 GLY H C 1
ATOM 2895 O O . GLY B 2 142 ? 5.407 -9.038 14.539 1.00 17.45 142 GLY H O 1
ATOM 2899 N N . ASN B 2 143 ? 6.984 -10.568 14.955 1.00 17.74 143 ASN H N 1
ATOM 2900 C CA . ASN B 2 143 ? 6.040 -11.674 15.010 1.00 18.44 143 ASN H CA 1
ATOM 2901 C C . ASN B 2 143 ? 4.946 -11.458 16.050 1.00 17.37 143 ASN H C 1
ATOM 2902 O O . ASN B 2 143 ? 5.164 -10.873 17.118 1.00 18.01 143 ASN H O 1
ATOM 2913 N N . LEU B 2 144 ? 3.761 -11.969 15.733 1.00 18.37 144 LEU H N 1
ATOM 2914 C CA . LEU B 2 144 ? 2.604 -11.865 16.611 1.00 19.54 144 LEU H CA 1
ATOM 2915 C C . LEU B 2 144 ? 2.576 -12.968 17.662 1.00 20.87 144 LEU H C 1
ATOM 2916 O O . LEU B 2 144 ? 1.811 -12.860 18.630 1.00 23.33 144 LEU H O 1
ATOM 2932 N N . LYS B 2 145 ? 3.383 -14.017 17.477 1.00 20.74 145 LYS H N 1
ATOM 2933 C CA . LYS B 2 145 ? 3.453 -15.151 18.391 1.00 23.84 145 LYS H CA 1
ATOM 2934 C C . LYS B 2 145 ? 4.867 -15.708 18.372 1.00 21.44 145 LYS H C 1
ATOM 2935 O O . LYS B 2 145 ? 5.606 -15.538 17.400 1.00 21.02 145 LYS H O 1
ATOM 2954 N N . GLU B 2 146 ? 5.251 -16.352 19.475 1.00 21.06 146 GLU H N 1
ATOM 2955 C CA . GLU B 2 146 ? 6.583 -16.932 19.541 1.00 22.20 146 GLU H CA 1
ATOM 2956 C C . GLU B 2 146 ? 6.763 -17.985 18.464 1.00 27.31 146 GLU H C 1
ATOM 2957 O O . GLU B 2 146 ? 7.791 -18.014 17.779 1.00 29.75 146 GLU H O 1
ATOM 2969 N N . THR B 2 147 ? 5.774 -18.849 18.297 1.00 28.72 147 THR H N 1
ATOM 2970 C CA . THR B 2 147 ? 5.807 -19.884 17.273 1.00 36.65 147 THR H CA 1
ATOM 2971 C C . THR B 2 147 ? 4.598 -19.711 16.366 1.00 43.25 147 THR H C 1
ATOM 2972 O O . THR B 2 147 ? 3.470 -19.576 16.850 1.00 42.25 147 THR H O 1
ATOM 2983 N N . TRP B 2 148 ? 4.842 -19.712 15.059 1.00 53.38 148 TRP H N 1
ATOM 2984 C CA . TRP B 2 148 ? 3.780 -19.580 14.069 1.00 59.70 148 TRP H CA 1
ATOM 2985 C C . TRP B 2 148 ? 4.142 -20.382 12.823 1.00 64.95 148 TRP H C 1
ATOM 2986 O O . TRP B 2 148 ? 3.269 -20.784 12.056 1.00 68.86 148 TRP H O 1
ATOM 2990 N N . GLY B 2 155 ? 0.663 -15.022 12.438 1.00 42.98 150 GLY H N 1
ATOM 2991 C CA . GLY B 2 155 ? 2.095 -15.037 12.190 1.00 39.84 150 GLY H CA 1
ATOM 2992 C C . GLY B 2 155 ? 2.725 -13.654 12.225 1.00 35.28 150 GLY H C 1
ATOM 2993 O O . GLY B 2 155 ? 3.355 -13.263 13.217 1.00 30.70 150 GLY H O 1
ATOM 2996 N N . GLN B 2 156 ? 2.573 -12.915 11.128 1.00 34.57 151 GLN H N 1
ATOM 2997 C CA . GLN B 2 156 ? 3.137 -11.581 11.024 1.00 33.95 151 GLN H CA 1
ATOM 2998 C C . GLN B 2 156 ? 2.048 -10.555 10.721 1.00 29.10 151 GLN H C 1
ATOM 2999 O O . GLN B 2 156 ? 1.059 -10.873 10.056 1.00 29.39 151 GLN H O 1
ATOM 3013 N N . PRO B 2 157 ? 2.195 -9.325 11.204 1.00 21.87 152 PRO H N 1
ATOM 3014 C CA . PRO B 2 157 ? 1.090 -8.362 11.135 1.00 20.28 152 PRO H CA 1
ATOM 3015 C C . PRO B 2 157 ? 0.995 -7.623 9.813 1.00 20.97 152 PRO H C 1
ATOM 3016 O O . PRO B 2 157 ? 1.981 -7.436 9.101 1.00 22.68 152 PRO H O 1
ATOM 3027 N N . SER B 2 158 ? -0.229 -7.173 9.503 1.00 20.13 153 SER H N 1
ATOM 3028 C CA . SER B 2 158 ? -0.431 -6.315 8.344 1.00 21.28 153 SER H CA 1
ATOM 3029 C C . SER B 2 158 ? 0.082 -4.908 8.602 1.00 20.53 153 SER H C 1
ATOM 3030 O O . SER B 2 158 ? 0.656 -4.284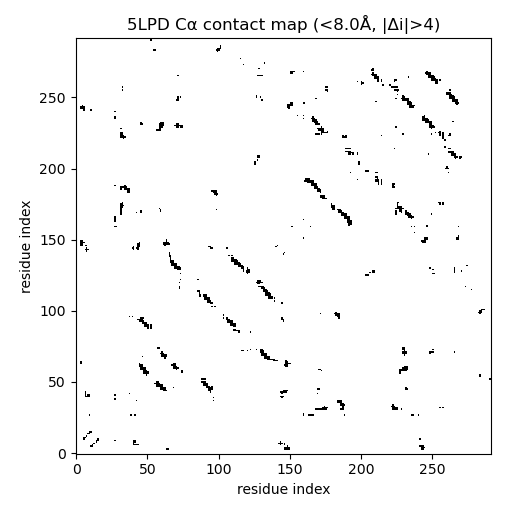 7.705 1.00 21.56 153 SER H O 1
ATOM 3038 N N . VAL B 2 159 ? -0.106 -4.387 9.818 1.00 19.19 154 VAL H N 1
ATOM 3039 C CA . VAL B 2 159 ? 0.298 -3.026 10.142 1.00 17.37 154 VAL H CA 1
ATOM 3040 C C . VAL B 2 159 ? 1.032 -3.012 11.477 1.00 16.30 154 VAL H C 1
ATOM 3041 O O . VAL B 2 159 ? 0.989 -3.962 12.254 1.00 17.20 154 VAL H O 1
ATOM 3054 N N . LEU B 2 160 ? 1.702 -1.892 11.726 1.00 15.17 155 LEU H N 1
ATOM 3055 C CA . LEU B 2 160 ? 2.443 -1.682 12.965 1.00 14.69 155 LEU H CA 1
ATOM 3056 C C . LEU B 2 160 ? 1.595 -2.020 14.190 1.00 14.17 155 LEU H C 1
ATOM 3057 O O . LEU B 2 160 ? 0.422 -1.637 14.285 1.00 15.11 155 LEU H O 1
ATOM 3073 N N . GLN B 2 161 ? 2.209 -2.734 15.132 1.00 13.44 156 GLN H N 1
ATOM 3074 C CA . GLN B 2 161 ? 1.549 -3.171 16.354 1.00 13.97 156 GLN H CA 1
ATOM 3075 C C . GLN B 2 161 ? 2.072 -2.378 17.543 1.00 14.26 156 GLN H C 1
ATOM 3076 O O . GLN B 2 161 ? 3.216 -1.920 17.549 1.00 14.27 156 GLN H O 1
ATOM 3090 N N A VAL B 2 162 ? 1.207 -2.242 18.544 0.53 14.10 157 VAL H N 1
ATOM 3091 N N B VAL B 2 162 ? 1.216 -2.221 18.548 0.47 14.11 157 VAL H N 1
ATOM 3092 C CA A VAL B 2 162 ? 1.455 -1.441 19.738 0.53 13.66 157 VAL H CA 1
ATOM 3093 C CA B VAL B 2 162 ? 1.527 -1.431 19.736 0.47 13.51 157 VAL H CA 1
ATOM 3094 C C A VAL B 2 162 ? 1.053 -2.266 20.953 0.53 14.11 157 VAL H C 1
ATOM 3095 C C B VAL B 2 162 ? 1.021 -2.163 20.972 0.47 14.08 157 VAL H C 1
ATOM 3096 O O A VAL B 2 162 ? 0.050 -2.986 20.917 0.53 14.89 157 VAL H O 1
ATOM 3097 O O B VAL B 2 162 ? -0.088 -2.707 20.976 0.47 15.54 157 VAL H O 1
ATOM 3122 N N . VAL B 2 163 ? 1.833 -2.162 22.027 1.00 13.47 158 VAL H N 1
ATOM 3123 C CA . VAL B 2 163 ? 1.454 -2.743 23.318 1.00 13.34 158 VAL H CA 1
ATOM 3124 C C . VAL B 2 163 ? 2.018 -1.876 24.438 1.00 13.52 158 VAL H C 1
ATOM 3125 O O . VAL B 2 163 ? 3.143 -1.384 24.355 1.00 13.54 158 VAL H O 1
ATOM 3139 N N . ASN B 2 164 ? 1.217 -1.668 25.487 1.00 13.77 159 ASN H N 1
ATOM 3140 C CA . ASN B 2 164 ? 1.662 -0.941 26.667 1.00 13.47 159 ASN H CA 1
ATOM 3141 C C . ASN B 2 164 ? 1.994 -1.949 27.758 1.00 12.89 159 ASN H C 1
ATOM 3142 O O . ASN B 2 164 ? 1.212 -2.876 27.993 1.00 13.98 159 ASN H O 1
ATOM 3153 N N . LEU B 2 165 ? 3.150 -1.774 28.409 1.00 13.18 160 LEU H N 1
ATOM 3154 C CA . LEU B 2 165 ? 3.657 -2.757 29.363 1.00 13.41 160 LEU H CA 1
ATOM 3155 C C . LEU B 2 165 ? 4.264 -2.063 30.576 1.00 13.58 160 LEU H C 1
ATOM 3156 O O . LEU B 2 165 ? 4.964 -1.045 30.430 1.00 14.12 160 LEU H O 1
ATOM 3172 N N . PRO B 2 166 ? 4.068 -2.616 31.775 1.00 12.84 161 PRO H N 1
ATOM 3173 C CA . PRO B 2 166 ? 4.657 -2.013 32.972 1.00 12.71 161 PRO H CA 1
ATOM 3174 C C . PRO B 2 166 ? 6.109 -2.411 33.184 1.00 13.42 161 PRO H C 1
ATOM 3175 O O . PRO B 2 166 ? 6.507 -3.562 32.982 1.00 12.90 161 PRO H O 1
ATOM 3186 N N . ILE B 2 167 ? 6.897 -1.436 33.633 1.00 12.22 162 ILE H N 1
ATOM 3187 C CA . ILE B 2 167 ? 8.253 -1.720 34.089 1.00 12.83 162 ILE H CA 1
ATOM 3188 C C . ILE B 2 167 ? 8.175 -2.598 35.337 1.00 13.91 162 ILE H C 1
ATOM 3189 O O . ILE B 2 167 ? 7.286 -2.443 36.183 1.00 14.35 162 ILE H O 1
ATOM 3205 N N . VAL B 2 168 ? 9.113 -3.537 35.457 1.00 12.91 163 VAL H N 1
ATOM 3206 C CA . VAL B 2 168 ? 9.114 -4.526 36.528 1.00 13.59 163 VAL H CA 1
ATOM 3207 C C . VAL B 2 168 ? 10.254 -4.246 37.501 1.00 14.80 163 VAL H C 1
ATOM 3208 O O . VAL B 2 168 ? 11.323 -3.746 37.124 1.00 14.74 163 VAL H O 1
ATOM 3221 N N . GLU B 2 169 ? 10.008 -4.555 38.775 1.00 16.12 164 GLU H N 1
ATOM 3222 C CA . GLU B 2 169 ? 11.023 -4.410 39.807 1.00 17.98 164 GLU H CA 1
ATOM 3223 C C . GLU B 2 169 ? 12.281 -5.194 39.440 1.00 17.37 164 GLU H C 1
ATOM 3224 O O . GLU B 2 169 ? 12.209 -6.344 39.001 1.00 16.37 164 GLU H O 1
ATOM 3236 N N . ARG B 2 170 ? 13.445 -4.581 39.664 1.00 17.67 165 ARG H N 1
ATOM 3237 C CA . ARG B 2 170 ? 14.694 -5.235 39.278 1.00 16.07 165 ARG H CA 1
ATOM 3238 C C . ARG B 2 170 ? 14.879 -6.618 39.896 1.00 15.37 165 ARG H C 1
ATOM 3239 O O . ARG B 2 170 ? 15.336 -7.517 39.171 1.00 14.66 165 ARG H O 1
ATOM 3260 N N . PRO B 2 171 ? 14.569 -6.864 41.170 1.00 16.29 166 PRO H N 1
ATOM 3261 C CA . PRO B 2 171 ? 14.711 -8.238 41.685 1.00 16.66 166 PRO H CA 1
ATOM 3262 C C . PRO B 2 171 ? 13.858 -9.266 40.960 1.00 17.58 166 PRO H C 1
ATOM 3263 O O . PRO B 2 171 ? 14.285 -10.419 40.801 1.00 18.07 166 PRO H O 1
ATOM 3274 N N . VAL B 2 172 ? 12.645 -8.888 40.554 1.00 16.00 167 VAL H N 1
ATOM 3275 C CA . VAL B 2 172 ? 11.785 -9.783 39.790 1.00 15.85 167 VAL H CA 1
ATOM 3276 C C . VAL B 2 172 ? 12.387 -10.046 38.411 1.00 15.57 167 VAL H C 1
ATOM 3277 O O . VAL B 2 172 ? 12.420 -11.189 37.941 1.00 17.05 167 VAL H O 1
ATOM 3290 N N . CYS B 2 173 ? 12.905 -9.005 37.754 1.00 14.96 168 CYS H N 1
ATOM 3291 C CA . CYS B 2 173 ? 13.592 -9.216 36.487 1.00 14.58 168 CYS H CA 1
ATOM 3292 C C . CYS B 2 173 ? 14.722 -10.220 36.655 1.00 14.73 168 CYS H C 1
ATOM 3293 O O . CYS B 2 173 ? 14.859 -11.164 35.872 1.00 15.39 168 CYS H O 1
ATOM 3300 N N A LYS B 2 174 ? 15.539 -10.043 37.687 0.44 13.68 169 LYS H N 1
ATOM 3301 N N B LYS B 2 174 ? 15.566 -10.002 37.660 0.56 13.67 169 LYS H N 1
ATOM 3302 C CA A LYS B 2 174 ? 16.704 -10.904 37.850 0.44 14.55 169 LYS H CA 1
ATOM 3303 C CA B LYS B 2 174 ? 16.702 -10.887 37.889 0.56 14.58 169 LYS H CA 1
ATOM 3304 C C A LYS B 2 174 ? 16.312 -12.322 38.238 0.44 15.89 169 LYS H C 1
ATOM 3305 C C B LYS B 2 174 ? 16.240 -12.315 38.135 0.56 15.81 169 LYS H C 1
ATOM 3306 O O A LYS B 2 174 ? 16.996 -13.278 37.856 0.44 17.10 169 LYS H O 1
ATOM 3307 O O B LYS B 2 174 ? 16.794 -13.264 37.567 0.56 16.04 169 LYS H O 1
ATOM 3320 N N . ASP B 2 175 ? 15.210 -12.485 38.954 1.00 16.82 170 ASP H N 1
ATOM 3321 C CA . ASP B 2 175 ? 14.777 -13.814 39.360 1.00 17.42 170 ASP H CA 1
ATOM 3322 C C . ASP B 2 175 ? 14.016 -14.559 38.270 1.00 16.85 170 ASP H C 1
ATOM 3323 O O . ASP B 2 175 ? 13.687 -15.735 38.474 1.00 16.37 170 ASP H O 1
ATOM 3333 N N . SER B 2 176 ? 13.739 -13.921 37.130 1.00 16.01 171 SER H N 1
ATOM 3334 C CA . SER B 2 176 ? 13.011 -14.526 36.018 1.00 16.36 171 SER H CA 1
ATOM 3335 C C . SER B 2 176 ? 13.924 -15.235 35.026 1.00 17.59 171 SER H C 1
ATOM 3336 O O . SER B 2 176 ? 13.425 -15.820 34.057 1.00 18.84 171 SER H O 1
ATOM 3344 N N . THR B 2 177 ? 15.241 -15.151 35.207 1.00 16.27 172 THR H N 1
ATOM 3345 C CA . THR B 2 177 ? 16.167 -15.566 34.171 1.00 15.69 172 THR H CA 1
ATOM 3346 C C . THR B 2 177 ? 17.459 -16.027 34.825 1.00 15.46 172 THR H C 1
ATOM 3347 O O . THR B 2 177 ? 17.761 -15.680 35.969 1.00 16.73 172 THR H O 1
ATOM 3358 N N . ARG B 2 178 ? 18.218 -16.831 34.090 1.00 14.86 173 ARG H N 1
ATOM 3359 C CA . ARG B 2 178 ? 19.584 -17.155 34.462 1.00 16.21 173 ARG H CA 1
ATOM 3360 C C . ARG B 2 178 ? 20.595 -16.211 33.810 1.00 17.02 173 ARG H C 1
ATOM 3361 O O . ARG B 2 178 ? 21.768 -16.239 34.200 1.00 18.46 173 ARG H O 1
ATOM 3382 N N . ILE B 2 179 ? 20.169 -15.387 32.848 1.00 16.09 174 ILE H N 1
ATOM 3383 C CA . ILE B 2 179 ? 21.068 -14.410 32.236 1.00 16.12 174 ILE H CA 1
ATOM 3384 C C . ILE B 2 179 ? 21.475 -13.386 33.283 1.00 16.26 174 ILE H C 1
ATOM 3385 O O . ILE B 2 179 ? 20.667 -12.979 34.124 1.00 16.10 174 ILE H O 1
ATOM 3401 N N . ARG B 2 180 ? 22.734 -12.942 33.230 1.00 16.92 175 ARG H N 1
ATOM 3402 C CA . ARG B 2 180 ? 23.214 -11.889 34.119 1.00 16.55 175 ARG H CA 1
ATOM 3403 C C . ARG B 2 180 ? 22.660 -10.547 33.650 1.00 17.19 175 ARG H C 1
ATOM 3404 O O . ARG B 2 180 ? 22.985 -10.092 32.551 1.00 18.20 175 ARG H O 1
ATOM 3425 N N . ILE B 2 181 ? 21.808 -9.929 34.452 1.00 17.56 176 ILE H N 1
ATOM 3426 C CA . ILE B 2 181 ? 21.256 -8.615 34.124 1.00 18.38 176 ILE H CA 1
ATOM 3427 C C . ILE B 2 181 ? 22.236 -7.544 34.571 1.00 19.92 176 ILE H C 1
ATOM 3428 O O . ILE B 2 181 ? 22.953 -7.710 35.560 1.00 23.35 176 ILE H O 1
ATOM 3444 N N . THR B 2 182 ? 22.236 -6.408 33.885 1.00 14.77 177 THR H N 1
ATOM 3445 C CA . THR B 2 182 ? 23.073 -5.286 34.271 1.00 14.31 177 THR H CA 1
ATOM 3446 C C . THR B 2 182 ? 22.240 -4.016 34.410 1.00 15.04 177 THR H C 1
ATOM 3447 O O . THR B 2 182 ? 21.079 -3.944 33.985 1.00 14.28 177 THR H O 1
ATOM 3458 N N . ASP B 2 183 ? 22.883 -2.980 34.960 1.00 15.63 178 ASP H N 1
ATOM 3459 C CA . ASP B 2 183 ? 22.244 -1.670 35.086 1.00 15.82 178 ASP H CA 1
ATOM 3460 C C . ASP B 2 183 ? 21.935 -1.025 33.729 1.00 14.26 178 ASP H C 1
ATOM 3461 O O . ASP B 2 183 ? 21.202 -0.025 33.683 1.00 15.70 178 ASP H O 1
ATOM 3470 N N . ASN B 2 184 ? 22.469 -1.553 32.625 1.00 12.95 179 ASN H N 1
ATOM 3471 C CA . ASN B 2 184 ? 22.184 -1.034 31.294 1.00 12.90 179 ASN H CA 1
ATOM 3472 C C . ASN B 2 184 ? 20.951 -1.653 30.669 1.00 13.04 179 ASN H C 1
ATOM 3473 O O . ASN B 2 184 ? 20.713 -1.445 29.479 1.00 12.58 179 ASN H O 1
ATOM 3484 N N . MET B 2 185 ? 20.169 -2.390 31.448 1.00 12.67 180 MET H N 1
ATOM 3485 C CA . MET B 2 185 ? 18.949 -3.056 31.013 1.00 13.23 180 MET H CA 1
ATOM 3486 C C . MET B 2 185 ? 17.873 -2.768 32.036 1.00 13.36 180 MET H C 1
ATOM 3487 O O . MET B 2 185 ? 18.161 -2.587 33.223 1.00 14.40 180 MET H O 1
ATOM 3501 N N . PHE B 2 186 ? 16.629 -2.765 31.585 1.00 12.78 181 PHE H N 1
ATOM 3502 C CA . PHE B 2 186 ? 15.489 -2.888 32.481 1.00 12.85 181 PHE H CA 1
ATOM 3503 C C . PHE B 2 186 ? 14.514 -3.869 31.857 1.00 12.79 181 PHE H C 1
ATOM 3504 O O . PHE B 2 186 ? 14.607 -4.195 30.673 1.00 12.81 181 PHE H O 1
ATOM 3521 N N . CYS B 2 187 ? 13.573 -4.375 32.641 1.00 12.52 182 CYS H N 1
ATOM 3522 C CA . CYS B 2 187 ? 12.620 -5.306 32.071 1.00 12.83 182 CYS H CA 1
ATOM 3523 C C . CYS B 2 187 ? 11.196 -4.820 32.283 1.00 12.74 182 CYS H C 1
ATOM 3524 O O . CYS B 2 187 ? 10.917 -3.981 33.146 1.00 14.02 182 CYS H O 1
ATOM 3531 N N . ALA B 2 188 ? 10.322 -5.293 31.400 1.00 12.10 183 ALA H N 1
ATOM 3532 C CA . ALA B 2 188 ? 8.927 -4.896 31.428 1.00 12.16 183 ALA H CA 1
ATOM 3533 C C . ALA B 2 188 ? 8.039 -6.052 30.991 1.00 13.34 183 ALA H C 1
ATOM 3534 O O . ALA B 2 188 ? 8.456 -6.953 30.257 1.00 14.14 183 ALA H O 1
ATOM 3541 N N . GLY B 2 189 ? 6.801 -6.000 31.449 1.00 13.22 184 GLY H N 1
ATOM 3542 C CA . GLY B 2 189 ? 5.810 -7.004 31.132 1.00 14.50 184 GLY H CA 1
ATOM 3543 C C . GLY B 2 189 ? 4.943 -7.283 32.335 1.00 15.72 184 GLY H C 1
ATOM 3544 O O . GLY B 2 189 ? 5.281 -6.895 33.453 1.00 16.21 184 GLY H O 1
ATOM 3548 N N . TYR B 2 190 A 3.830 -7.971 32.119 1.00 15.73 184 TYR H N 1
ATOM 3549 C CA . TYR B 2 190 A 2.940 -8.345 33.197 1.00 17.16 184 TYR H CA 1
ATOM 3550 C C . TYR B 2 190 A 3.397 -9.643 33.847 1.00 18.21 184 TYR H C 1
ATOM 3551 O O . TYR B 2 190 A 3.999 -10.514 33.208 1.00 17.76 184 TYR H O 1
ATOM 3569 N N . LYS B 2 191 ? 3.087 -9.765 35.135 1.00 20.26 185 LYS H N 1
ATOM 3570 C CA . LYS B 2 191 ? 3.336 -10.984 35.874 1.00 21.14 185 LYS H CA 1
ATOM 3571 C C . LYS B 2 191 ? 2.240 -12.000 35.573 1.00 22.15 185 LYS H C 1
ATOM 3572 O O . LYS B 2 191 ? 1.152 -11.642 35.129 1.00 23.72 185 LYS H O 1
ATOM 3591 N N . PRO B 2 192 ? 2.507 -13.288 35.790 1.00 23.23 186 PRO H N 1
ATOM 3592 C CA . PRO B 2 192 ? 1.450 -14.286 35.564 1.00 28.59 186 PRO H CA 1
ATOM 3593 C C . PRO B 2 192 ? 0.164 -13.969 36.310 1.00 30.24 186 PRO H C 1
ATOM 3594 O O . PRO B 2 192 ? -0.927 -14.137 35.760 1.00 31.83 186 PRO H O 1
ATOM 3605 N N . ASP B 2 193 A 0.258 -13.467 37.536 1.00 31.55 186 ASP H N 1
ATOM 3606 C CA . ASP B 2 193 A -0.949 -13.211 38.317 1.00 39.43 186 ASP H CA 1
ATOM 3607 C C . ASP B 2 193 A -1.715 -11.970 37.864 1.00 41.48 186 ASP H C 1
ATOM 3608 O O . ASP B 2 193 A -2.845 -11.761 38.320 1.00 41.59 186 ASP H O 1
ATOM 3612 N N . GLU B 2 194 B -1.148 -11.150 36.977 1.00 39.66 186 GLU H N 1
ATOM 3613 C CA . GLU B 2 194 B -1.784 -9.893 36.602 1.00 37.42 186 GLU H CA 1
ATOM 3614 C C . GLU B 2 194 B -2.835 -10.049 35.506 1.00 40.01 186 GLU H C 1
ATOM 3615 O O . GLU B 2 194 B -3.574 -9.095 35.242 1.00 39.91 186 GLU H O 1
ATOM 3627 N N . GLY B 2 195 C -2.942 -11.218 34.878 1.00 42.02 186 GLY H N 1
ATOM 3628 C CA . GLY B 2 195 C -3.960 -11.415 33.865 1.00 44.74 186 GLY H CA 1
ATOM 3629 C C . GLY B 2 195 C -3.585 -10.899 32.488 1.00 44.66 186 GLY H C 1
ATOM 3630 O O . GLY B 2 195 C -3.497 -11.681 31.533 1.00 50.12 186 GLY H O 1
ATOM 3634 N N . LYS B 2 196 D -3.370 -9.589 32.367 1.00 32.60 186 LYS H N 1
ATOM 3635 C CA . LYS B 2 196 D -3.024 -8.997 31.081 1.00 25.30 186 LYS H CA 1
ATOM 3636 C C . LYS B 2 196 D -1.693 -9.555 30.599 1.00 22.20 186 LYS H C 1
ATOM 3637 O O . LYS B 2 196 D -0.899 -10.094 31.371 1.00 22.94 186 LYS H O 1
ATOM 3656 N N . ARG B 2 197 ? -1.442 -9.434 29.303 1.00 20.54 187 ARG H N 1
ATOM 3657 C CA . ARG B 2 197 ? -0.169 -9.930 28.804 1.00 22.30 187 ARG H CA 1
ATOM 3658 C C . ARG B 2 197 ? 0.311 -9.048 27.659 1.00 17.70 187 ARG H C 1
ATOM 3659 O O . ARG B 2 197 ? -0.191 -7.940 27.446 1.00 18.25 187 ARG H O 1
ATOM 3680 N N . GLY B 2 198 ? 1.326 -9.526 26.951 1.00 16.98 188 GLY H N 1
ATOM 3681 C CA . GLY B 2 198 ? 1.976 -8.749 25.907 1.00 16.25 188 GLY H CA 1
ATOM 3682 C C . GLY B 2 198 ? 3.491 -8.745 26.015 1.00 15.02 188 GLY H C 1
ATOM 3683 O O . GLY B 2 198 ? 4.063 -8.830 27.102 1.00 14.66 188 GLY H O 1
ATOM 3687 N N . ASP B 2 199 ? 4.151 -8.604 24.869 1.00 14.10 189 ASP H N 1
ATOM 3688 C CA . ASP B 2 199 ? 5.609 -8.634 24.817 1.00 14.34 189 ASP H CA 1
ATOM 3689 C C . ASP B 2 199 ? 6.035 -8.228 23.422 1.00 14.41 189 ASP H C 1
ATOM 3690 O O . ASP B 2 199 ? 5.241 -8.241 22.475 1.00 14.45 189 ASP H O 1
ATOM 3699 N N . ALA B 2 200 ? 7.309 -7.880 23.308 1.00 13.71 190 ALA H N 1
ATOM 3700 C CA . ALA B 2 200 ? 7.935 -7.848 22.010 1.00 14.01 190 ALA H CA 1
ATOM 3701 C C . ALA B 2 200 ? 8.261 -9.265 21.561 1.00 15.04 190 ALA H C 1
ATOM 3702 O O . ALA B 2 200 ? 8.178 -10.226 22.327 1.00 15.78 190 ALA H O 1
ATOM 3709 N N . CYS B 2 201 ? 8.635 -9.392 20.293 1.00 15.35 191 CYS H N 1
ATOM 3710 C CA . CYS B 2 201 ? 8.998 -10.687 19.740 1.00 17.11 191 CYS H CA 1
ATOM 3711 C C . CYS B 2 201 ? 10.057 -10.491 18.660 1.00 18.43 191 CYS H C 1
ATOM 3712 O O . CYS B 2 201 ? 10.524 -9.380 18.411 1.00 17.14 191 CYS H O 1
ATOM 3719 N N . GLU B 2 202 ? 10.463 -11.592 18.023 1.00 18.47 192 GLU H N 1
ATOM 3720 C CA . GLU B 2 202 ? 11.446 -11.481 16.955 1.00 17.50 192 GLU H CA 1
ATOM 3721 C C . GLU B 2 202 ? 10.943 -10.528 15.869 1.00 16.51 192 GLU H C 1
ATOM 3722 O O . GLU B 2 202 ? 9.766 -10.541 15.492 1.00 17.87 192 GLU H O 1
ATOM 3734 N N . GLY B 2 203 ? 11.841 -9.657 15.405 1.00 16.59 193 GLY H N 1
ATOM 3735 C CA . GLY B 2 203 ? 11.539 -8.637 14.440 1.00 17.30 193 GLY H CA 1
ATOM 3736 C C . GLY B 2 203 ? 11.221 -7.299 15.057 1.00 15.31 193 GLY H C 1
ATOM 3737 O O . GLY B 2 203 ? 11.284 -6.274 14.359 1.00 15.12 193 GLY H O 1
ATOM 3741 N N . ASP B 2 204 ? 10.903 -7.276 16.351 1.00 14.84 194 ASP H N 1
ATOM 3742 C CA . ASP B 2 204 ? 10.704 -6.021 17.067 1.00 14.14 194 ASP H CA 1
ATOM 3743 C C . ASP B 2 204 ? 11.990 -5.450 17.632 1.00 13.16 194 ASP H C 1
ATOM 3744 O O . ASP B 2 204 ? 11.990 -4.280 18.035 1.00 13.14 194 ASP H O 1
ATOM 3753 N N . SER B 2 205 ? 13.050 -6.254 17.673 1.00 13.11 195 SER H N 1
ATOM 3754 C CA . SER B 2 205 ? 14.385 -5.835 18.085 1.00 12.80 195 SER H CA 1
ATOM 3755 C C . SER B 2 205 ? 14.712 -4.457 17.563 1.00 12.20 195 SER H C 1
ATOM 3756 O O . SER B 2 205 ? 14.485 -4.156 16.387 1.00 12.66 195 SER H O 1
ATOM 3764 N N . GLY B 2 206 ? 15.307 -3.635 18.419 1.00 12.45 196 GLY H N 1
ATOM 3765 C CA . GLY B 2 206 ? 15.762 -2.320 18.010 1.00 11.39 196 GLY H CA 1
ATOM 3766 C C . GLY B 2 206 ? 14.714 -1.231 18.044 1.00 10.91 196 GLY H C 1
ATOM 3767 O O . GLY B 2 206 ? 15.077 -0.053 17.955 1.00 12.57 196 GLY H O 1
ATOM 3771 N N . GLY B 2 207 ? 13.420 -1.589 18.139 1.00 11.34 197 GLY H N 1
ATOM 3772 C CA . GLY B 2 207 ? 12.355 -0.625 18.265 1.00 11.64 197 GLY H CA 1
ATOM 3773 C C . GLY B 2 207 ? 12.308 0.030 19.628 1.00 11.54 197 GLY H C 1
ATOM 3774 O O . GLY B 2 207 ? 13.001 -0.374 20.590 1.00 12.63 197 GLY H O 1
ATOM 3778 N N . PRO B 2 208 ? 11.497 1.077 19.749 1.00 11.49 198 PRO H N 1
ATOM 3779 C CA . PRO B 2 208 ? 11.525 1.892 20.964 1.00 11.76 198 PRO H CA 1
ATOM 3780 C C . PRO B 2 208 ? 10.511 1.462 22.009 1.00 12.30 198 PRO H C 1
ATOM 3781 O O . PRO B 2 208 ? 9.418 0.989 21.705 1.00 13.21 198 PRO H O 1
ATOM 3792 N N . PHE B 2 209 ? 10.916 1.638 23.271 1.00 10.92 199 PHE H N 1
ATOM 3793 C CA . PHE B 2 209 ? 10.056 1.605 24.457 1.00 10.80 199 PHE H CA 1
ATOM 3794 C C . PHE B 2 209 ? 9.933 3.062 24.870 1.00 10.71 199 PHE H C 1
ATOM 3795 O O . PHE B 2 209 ? 10.927 3.683 25.286 1.00 11.72 199 PHE H O 1
ATOM 3812 N N . VAL B 2 210 ? 8.719 3.614 24.734 1.00 10.56 200 VAL H N 1
ATOM 3813 C CA . VAL B 2 210 ? 8.494 5.044 24.951 1.00 10.41 200 VAL H CA 1
ATOM 3814 C C . VAL B 2 210 ? 7.550 5.280 26.118 1.00 10.34 200 VAL H C 1
ATOM 3815 O O . VAL B 2 210 ? 6.691 4.455 26.439 1.00 12.12 200 VAL H O 1
ATOM 3828 N N . MET B 2 211 ? 7.686 6.450 26.729 1.00 10.56 201 MET H N 1
ATOM 3829 C CA . MET B 2 211 ? 6.815 6.884 27.810 1.00 10.60 201 MET H CA 1
ATOM 3830 C C . MET B 2 211 ? 6.435 8.324 27.536 1.00 10.97 201 MET H C 1
ATOM 3831 O O . MET B 2 211 ? 7.244 9.104 27.037 1.00 11.56 201 MET H O 1
ATOM 3845 N N . LYS B 2 212 ? 5.228 8.708 27.917 1.00 10.47 202 LYS H N 1
ATOM 3846 C CA . LYS B 2 212 ? 4.765 10.084 27.723 1.00 10.97 202 LYS H CA 1
ATOM 3847 C C . LYS B 2 212 ? 4.895 10.829 29.041 1.00 11.60 202 LYS H C 1
ATOM 3848 O O . LYS B 2 212 ? 4.182 10.538 30.012 1.00 12.00 202 LYS H O 1
ATOM 3867 N N . SER B 2 213 ? 5.812 11.785 29.088 1.00 11.98 203 SER H N 1
ATOM 3868 C CA . SER B 2 213 ? 6.035 12.489 30.342 1.00 12.63 203 SER H CA 1
ATOM 3869 C C . SER B 2 213 ? 4.769 13.230 30.762 1.00 13.06 203 SER H C 1
ATOM 3870 O O . SER B 2 213 ? 4.225 14.020 29.977 1.00 13.43 203 SER H O 1
ATOM 3878 N N . PRO B 2 214 ? 4.291 13.035 31.997 1.00 12.54 204 PRO H N 1
ATOM 3879 C CA . PRO B 2 214 ? 3.146 13.810 32.479 1.00 13.87 204 PRO H CA 1
ATOM 3880 C C . PRO B 2 214 ? 3.515 15.221 32.906 1.00 14.09 204 PRO H C 1
ATOM 3881 O O . PRO B 2 214 ? 2.621 16.001 33.242 1.00 14.36 204 PRO H O 1
ATOM 3892 N N . PHE B 2 215 A 4.802 15.562 32.891 1.00 13.34 204 PHE H N 1
ATOM 3893 C CA . PHE B 2 215 A 5.276 16.892 33.249 1.00 14.25 204 PHE H CA 1
ATOM 3894 C C . PHE B 2 215 A 5.243 17.852 32.075 1.00 13.32 204 PHE H C 1
ATOM 3895 O O . PHE B 2 215 A 4.867 19.017 32.241 1.00 13.92 204 PHE H O 1
ATOM 3912 N N . ASN B 2 216 B 5.633 17.382 30.885 1.00 14.45 204 ASN H N 1
ATOM 3913 C CA . ASN B 2 216 B 5.665 18.236 29.699 1.00 15.44 204 ASN H CA 1
ATOM 3914 C C . ASN B 2 216 B 4.932 17.646 28.493 1.00 15.18 204 ASN H C 1
ATOM 3915 O O . ASN B 2 216 B 4.924 18.269 27.420 1.00 15.00 204 ASN H O 1
ATOM 3926 N N . ASN B 2 217 ? 4.260 16.503 28.664 1.00 15.36 205 ASN H N 1
ATOM 3927 C CA . ASN B 2 217 ? 3.413 15.896 27.641 1.00 16.95 205 ASN H CA 1
ATOM 3928 C C . ASN B 2 217 ? 4.163 15.555 26.356 1.00 16.09 205 ASN H C 1
ATOM 3929 O O . ASN B 2 217 ? 3.566 15.523 25.279 1.00 19.32 205 ASN H O 1
ATOM 3940 N N . ARG B 2 218 ? 5.455 15.235 26.464 1.00 13.50 206 ARG H N 1
ATOM 3941 C CA . ARG B 2 218 ? 6.257 14.786 25.339 1.00 13.16 206 ARG H CA 1
ATOM 3942 C C . ARG B 2 218 ? 6.615 13.321 25.509 1.00 12.27 206 ARG H C 1
ATOM 3943 O O . ARG B 2 218 ? 6.795 12.825 26.624 1.00 12.37 206 ARG H O 1
ATOM 3964 N N . TRP B 2 219 ? 6.782 12.653 24.385 1.00 11.09 207 TRP H N 1
ATOM 3965 C CA . TRP B 2 219 ? 7.210 11.269 24.362 1.00 10.24 207 TRP H CA 1
ATOM 3966 C C . TRP B 2 219 ? 8.726 11.155 24.403 1.00 11.22 207 TRP H C 1
ATOM 3967 O O . TRP B 2 219 ? 9.442 11.824 23.635 1.00 12.45 207 TRP H O 1
ATOM 3988 N N . TYR B 2 220 ? 9.201 10.293 25.298 1.00 10.65 208 TYR H N 1
ATOM 3989 C CA . TYR B 2 220 ? 10.609 9.997 25.491 1.00 10.37 208 TYR H CA 1
ATOM 3990 C C . TYR B 2 220 ? 10.884 8.524 25.252 1.00 11.13 208 TYR H C 1
ATOM 3991 O O . TYR B 2 220 ? 10.089 7.649 25.649 1.00 12.08 208 TYR H O 1
ATOM 4009 N N . GLN B 2 221 ? 12.001 8.234 24.586 1.00 10.60 209 GLN H N 1
ATOM 4010 C CA . GLN B 2 221 ? 12.407 6.851 24.384 1.00 11.03 209 GLN H CA 1
ATOM 4011 C C . GLN B 2 221 ? 13.285 6.423 25.554 1.00 11.02 209 GLN H C 1
ATOM 4012 O O . GLN B 2 221 ? 14.435 6.851 25.683 1.00 12.93 209 GLN H O 1
ATOM 4026 N N . MET B 2 222 ? 12.736 5.565 26.396 1.00 9.99 210 MET H N 1
ATOM 4027 C CA . MET B 2 222 ? 13.439 5.115 27.587 1.00 10.93 210 MET H CA 1
ATOM 4028 C C . MET B 2 222 ? 14.196 3.812 27.354 1.00 11.19 210 MET H C 1
ATOM 4029 O O . MET B 2 222 ? 15.212 3.560 28.026 1.00 11.25 210 MET H O 1
ATOM 4043 N N . GLY B 2 223 ? 13.757 3.002 26.374 1.00 10.36 211 GLY H N 1
ATOM 4044 C CA . GLY B 2 223 ? 14.361 1.708 26.151 1.00 9.96 211 GLY H CA 1
ATOM 4045 C C . GLY B 2 223 ? 14.413 1.353 24.679 1.00 10.43 211 GLY H C 1
ATOM 4046 O O . GLY B 2 223 ? 13.743 1.960 23.836 1.00 11.52 211 GLY H O 1
ATOM 4050 N N . ILE B 2 224 ? 15.222 0.330 24.394 1.00 9.88 212 ILE H N 1
ATOM 4051 C CA . ILE B 2 224 ? 15.322 -0.266 23.065 1.00 10.01 212 ILE H CA 1
ATOM 4052 C C . ILE B 2 224 ? 15.006 -1.743 23.235 1.00 10.98 212 ILE H C 1
ATOM 4053 O O . ILE B 2 224 ? 15.568 -2.395 24.119 1.00 11.32 212 ILE H O 1
ATOM 4069 N N . VAL B 2 225 ? 14.111 -2.271 22.407 1.00 11.14 213 VAL H N 1
ATOM 4070 C CA . VAL B 2 225 ? 13.804 -3.704 22.436 1.00 10.62 213 VAL H CA 1
ATOM 4071 C C . VAL B 2 225 ? 15.088 -4.494 22.259 1.00 11.59 213 VAL H C 1
ATOM 4072 O O . VAL B 2 225 ? 15.762 -4.399 21.226 1.00 12.29 213 VAL H O 1
ATOM 4085 N N . SER B 2 226 ? 15.427 -5.310 23.259 1.00 11.73 214 SER H N 1
ATOM 4086 C CA . SER B 2 226 ? 16.702 -6.030 23.272 1.00 11.73 214 SER H CA 1
ATOM 4087 C C . SER B 2 226 ? 16.539 -7.547 23.306 1.00 13.04 214 SER H C 1
ATOM 4088 O O . SER B 2 226 ? 16.902 -8.207 22.330 1.00 13.89 214 SER H O 1
ATOM 4096 N N . TRP B 2 227 ? 15.990 -8.131 24.367 1.00 12.91 215 TRP H N 1
ATOM 4097 C CA . TRP B 2 227 ? 15.946 -9.590 24.418 1.00 13.97 215 TRP H CA 1
ATOM 4098 C C . TRP B 2 227 ? 14.850 -10.129 25.326 1.00 14.48 215 TRP H C 1
ATOM 4099 O O . TRP B 2 227 ? 14.352 -9.452 26.227 1.00 14.00 215 TRP H O 1
ATOM 4120 N N . GLY B 2 228 ? 14.501 -11.380 25.061 1.00 14.49 216 GLY H N 1
ATOM 4121 C CA . GLY B 2 228 ? 13.534 -12.102 25.860 1.00 13.84 216 GLY H CA 1
ATOM 4122 C C . GLY B 2 228 ? 13.672 -13.583 25.602 1.00 15.66 216 GLY H C 1
ATOM 4123 O O . GLY B 2 228 ? 14.049 -14.011 24.508 1.00 16.67 216 GLY H O 1
ATOM 4127 N N . GLU B 2 229 ? 13.374 -14.372 26.619 1.00 16.20 217 GLU H N 1
ATOM 4128 C CA . GLU B 2 229 ? 13.411 -15.820 26.487 1.00 17.52 217 GLU H CA 1
ATOM 4129 C C . GLU B 2 229 ? 12.050 -16.253 25.960 1.00 18.44 217 GLU H C 1
ATOM 4130 O O . GLU B 2 229 ? 11.069 -16.338 26.702 1.00 19.74 217 GLU H O 1
ATOM 4142 N N . GLY B 2 230 ? 11.978 -16.479 24.656 1.00 19.10 219 GLY H N 1
ATOM 4143 C CA . GLY B 2 230 ? 10.701 -16.669 24.003 1.00 19.51 219 GLY H CA 1
ATOM 4144 C C . GLY B 2 230 ? 10.036 -15.326 23.756 1.00 19.03 219 GLY H C 1
ATOM 4145 O O . GLY B 2 230 ? 10.685 -14.268 23.754 1.00 19.18 219 GLY H O 1
ATOM 4149 N N . CYS B 2 231 ? 8.716 -15.369 23.599 1.00 18.32 220 CYS H N 1
ATOM 4150 C CA . CYS B 2 231 ? 7.890 -14.170 23.508 1.00 17.81 220 CYS H CA 1
ATOM 4151 C C . CYS B 2 231 ? 6.628 -14.385 24.323 1.00 18.93 220 CYS H C 1
ATOM 4152 O O . CYS B 2 231 ? 5.930 -15.381 24.134 1.00 19.96 220 CYS H O 1
ATOM 4159 N N . ASP B 2 232 ? 6.341 -13.447 25.229 1.00 16.66 221 ASP H N 1
ATOM 4160 C CA . ASP B 2 232 ? 5.107 -13.449 26.009 1.00 17.13 221 ASP H CA 1
ATOM 4161 C C . ASP B 2 232 ? 4.937 -14.720 26.837 1.00 18.37 221 ASP H C 1
ATOM 4162 O O . ASP B 2 232 ? 3.821 -15.195 27.049 1.00 19.62 221 ASP H O 1
ATOM 4171 N N . ARG B 2 233 A 6.038 -15.287 27.317 1.00 18.70 221 ARG H N 1
ATOM 4172 C CA . ARG B 2 233 A 5.943 -16.460 28.166 1.00 19.29 221 ARG H CA 1
ATOM 4173 C C . ARG B 2 233 A 5.613 -16.056 29.593 1.00 19.22 221 ARG H C 1
ATOM 4174 O O . ARG B 2 233 A 6.129 -15.063 30.111 1.00 18.99 221 ARG H O 1
ATOM 4195 N N . ASP B 2 234 ? 4.775 -16.862 30.245 1.00 18.84 222 ASP H N 1
ATOM 4196 C CA . ASP B 2 234 ? 4.476 -16.627 31.647 1.00 18.74 222 ASP H CA 1
ATOM 4197 C C . ASP B 2 234 ? 5.754 -16.732 32.466 1.00 19.60 222 ASP H C 1
ATOM 4198 O O . ASP B 2 234 ? 6.530 -17.688 32.325 1.00 21.36 222 ASP H O 1
ATOM 4207 N N . GLY B 2 235 ? 5.965 -15.740 33.321 1.00 20.79 223 GLY H N 1
ATOM 4208 C 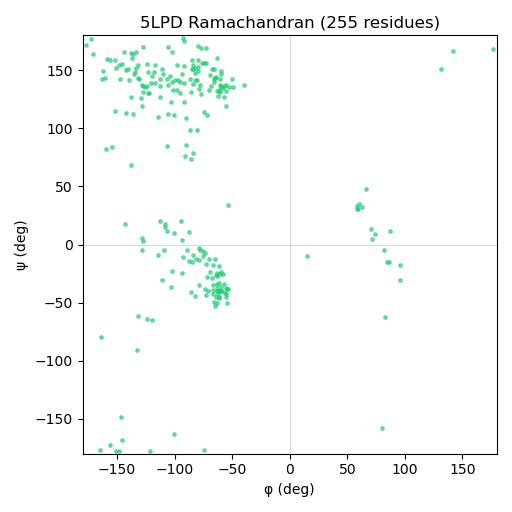CA . GLY B 2 235 ? 7.105 -15.689 34.208 1.00 19.38 223 GLY H CA 1
ATOM 4209 C C . GLY B 2 235 ? 8.369 -15.165 33.575 1.00 18.83 223 GLY H C 1
ATOM 4210 O O . GLY B 2 235 ? 9.385 -15.042 34.275 1.00 20.70 223 GLY H O 1
ATOM 4214 N N . LYS B 2 236 ? 8.358 -14.888 32.276 1.00 16.51 224 LYS H N 1
ATOM 4215 C CA . LYS B 2 236 ? 9.450 -14.195 31.608 1.00 15.65 224 LYS H CA 1
ATOM 4216 C C . LYS B 2 236 ? 9.055 -12.739 31.388 1.00 15.55 224 LYS H C 1
ATOM 4217 O O . LYS B 2 236 ? 7.880 -12.359 31.487 1.00 15.45 224 LYS H O 1
ATOM 4236 N N . TYR B 2 237 ? 10.058 -11.923 31.067 1.00 15.42 225 TYR H N 1
ATOM 4237 C CA . TYR B 2 237 ? 9.847 -10.509 30.784 1.00 14.57 225 TYR H CA 1
ATOM 4238 C C . TYR B 2 237 ? 10.675 -10.120 29.572 1.00 14.90 225 TYR H C 1
ATOM 4239 O O . TYR B 2 237 ? 11.624 -10.801 29.193 1.00 15.90 225 TYR H O 1
ATOM 4257 N N . GLY B 2 238 ? 10.307 -9.009 28.952 1.00 14.00 226 GLY H N 1
ATOM 4258 C CA . GLY B 2 238 ? 11.135 -8.432 27.916 1.00 12.93 226 GLY H CA 1
ATOM 4259 C C . GLY B 2 238 ? 12.176 -7.516 28.537 1.00 12.94 226 GLY H C 1
ATOM 4260 O O . GLY B 2 238 ? 11.905 -6.829 29.526 1.00 13.63 226 GLY H O 1
ATOM 4264 N N . PHE B 2 239 ? 13.381 -7.530 27.962 1.00 11.62 227 PHE H N 1
ATOM 4265 C CA . PHE B 2 239 ? 14.505 -6.727 28.423 1.00 12.12 227 PHE H CA 1
ATOM 4266 C C . PHE B 2 239 ? 14.844 -5.676 27.387 1.00 11.94 227 PHE H C 1
ATOM 4267 O O . PHE B 2 239 ? 14.865 -5.955 26.179 1.00 12.62 227 PHE H O 1
ATOM 4284 N N . TYR B 2 240 ? 15.088 -4.466 27.884 1.00 10.24 228 TYR H N 1
ATOM 4285 C CA . TYR B 2 240 ? 15.222 -3.267 27.092 1.00 10.41 228 TYR H CA 1
ATOM 4286 C C . TYR B 2 240 ? 16.521 -2.573 27.464 1.00 11.99 228 TYR H C 1
ATOM 4287 O O . TYR B 2 240 ? 16.867 -2.465 28.641 1.00 12.36 228 TYR H O 1
ATOM 4305 N N . THR B 2 241 ? 17.240 -2.098 26.462 1.00 11.84 229 THR H N 1
ATOM 4306 C CA . THR B 2 241 ? 18.414 -1.271 26.711 1.00 11.12 229 THR H CA 1
ATOM 4307 C C . THR B 2 241 ? 18.009 0.022 27.405 1.00 11.32 229 THR H C 1
ATOM 4308 O O . THR B 2 241 ? 17.060 0.690 26.998 1.00 12.11 229 THR H O 1
ATOM 4319 N N . HIS B 2 242 ? 18.728 0.356 28.474 1.00 12.15 230 HIS H N 1
ATOM 4320 C CA . HIS B 2 242 ? 18.462 1.552 29.261 1.00 12.06 230 HIS H CA 1
ATOM 4321 C C . HIS B 2 242 ? 19.078 2.761 28.560 1.00 12.82 230 HIS H C 1
ATOM 4322 O O . HIS B 2 242 ? 20.281 3.010 28.655 1.00 12.74 230 HIS H O 1
ATOM 4336 N N . VAL B 2 243 ? 18.250 3.512 27.824 1.00 12.19 231 VAL H N 1
ATOM 4337 C CA . VAL B 2 243 ? 18.750 4.572 26.942 1.00 11.82 231 VAL H CA 1
ATOM 4338 C C . VAL B 2 243 ? 19.478 5.648 27.738 1.00 13.40 231 VAL H C 1
ATOM 4339 O O . VAL B 2 243 ? 20.577 6.094 27.369 1.00 14.05 231 VAL H O 1
ATOM 4352 N N . PHE B 2 244 ? 18.896 6.084 28.845 1.00 13.89 232 PHE H N 1
ATOM 4353 C CA . PHE B 2 244 ? 19.552 7.161 29.573 1.00 14.81 232 PHE H CA 1
ATOM 4354 C C . PHE B 2 244 ? 20.940 6.745 30.063 1.00 15.37 232 PHE H C 1
ATOM 4355 O O . PHE B 2 244 ? 21.886 7.547 30.035 1.00 17.07 232 PHE H O 1
ATOM 4372 N N . ARG B 2 245 ? 21.079 5.499 30.532 1.00 14.33 233 ARG H N 1
ATOM 4373 C CA . ARG B 2 245 ? 22.367 5.055 31.052 1.00 15.12 233 ARG H CA 1
ATOM 4374 C C . ARG B 2 245 ? 23.450 5.112 29.988 1.00 16.55 233 ARG H C 1
ATOM 4375 O O . ARG B 2 245 ? 24.637 5.212 30.318 1.00 19.04 233 ARG H O 1
ATOM 4396 N N . LEU B 2 246 ? 23.071 5.028 28.714 1.00 16.16 234 LEU H N 1
ATOM 4397 C CA . LEU B 2 246 ? 24.022 5.034 27.612 1.00 17.74 234 LEU H CA 1
ATOM 4398 C C . LEU B 2 246 ? 23.998 6.363 26.857 1.00 18.35 234 LEU H C 1
ATOM 4399 O O . LEU B 2 246 ? 24.589 6.480 25.775 1.00 19.52 234 LEU H O 1
ATOM 4415 N N . LYS B 2 247 ? 23.343 7.381 27.409 1.00 17.23 235 LYS H N 1
ATOM 4416 C CA . LYS B 2 247 ? 23.208 8.635 26.678 1.00 19.13 235 LYS H CA 1
ATOM 4417 C C . LYS B 2 247 ? 24.549 9.345 26.500 1.00 20.99 235 LYS H C 1
ATOM 4418 O O . LYS B 2 247 ? 24.732 10.054 25.505 1.00 23.23 235 LYS H O 1
ATOM 4437 N N . LYS B 2 248 ? 25.498 9.163 27.420 1.00 20.57 236 LYS H N 1
ATOM 4438 C CA . LYS B 2 248 ? 26.786 9.831 27.253 1.00 22.53 236 LYS H CA 1
ATOM 4439 C C . LYS B 2 248 ? 27.465 9.354 25.978 1.00 24.15 236 LYS H C 1
ATOM 4440 O O . LYS B 2 248 ? 28.070 10.151 25.249 1.00 25.05 236 LYS H O 1
ATOM 4444 N N . TRP B 2 249 ? 27.373 8.052 25.696 1.00 21.90 237 TRP H N 1
ATOM 4445 C CA . TRP B 2 249 ? 27.879 7.515 24.435 1.00 20.24 237 TRP H CA 1
ATOM 4446 C C . TRP B 2 249 ? 27.116 8.079 23.241 1.00 19.61 237 TRP H C 1
ATOM 4447 O O . TRP B 2 249 ? 27.721 8.452 22.228 1.00 19.54 237 TRP H O 1
ATOM 4468 N N . ILE B 2 250 ? 25.781 8.135 23.323 1.00 17.77 238 ILE H N 1
ATOM 4469 C CA . ILE B 2 250 ? 24.999 8.699 22.226 1.00 17.02 238 ILE H CA 1
ATOM 4470 C C . ILE B 2 250 ? 25.494 10.099 21.901 1.00 19.16 238 ILE H C 1
ATOM 4471 O O . ILE B 2 250 ? 25.739 10.436 20.739 1.00 19.61 238 ILE H O 1
ATOM 4487 N N . GLN B 2 251 ? 25.623 10.939 22.928 1.00 19.83 239 GLN H N 1
ATOM 4488 C CA . GLN B 2 251 ? 26.019 12.322 22.704 1.00 22.51 239 GLN H CA 1
ATOM 4489 C C . GLN B 2 251 ? 27.448 12.417 22.196 1.00 22.76 239 GLN H C 1
ATOM 4490 O O . GLN B 2 251 ? 27.751 13.295 21.384 1.00 24.58 239 GLN H O 1
ATOM 4504 N N . LYS B 2 252 ? 28.335 11.535 22.654 1.00 23.40 240 LYS H N 1
ATOM 4505 C CA . LYS B 2 252 ? 29.704 11.551 22.145 1.00 25.91 240 LYS H CA 1
ATOM 4506 C C . LYS B 2 252 ? 29.733 11.250 20.652 1.00 25.51 240 LYS H C 1
ATOM 4507 O O . LYS B 2 252 ? 30.467 11.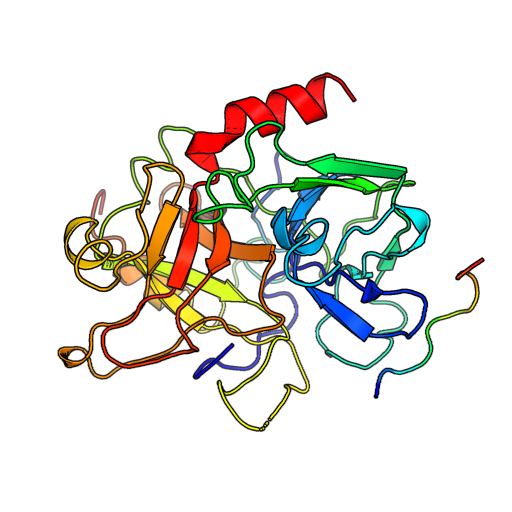897 19.893 1.00 24.93 240 LYS H O 1
ATOM 4514 N N . VAL B 2 253 ? 28.943 10.269 20.210 1.00 21.98 241 VAL H N 1
ATOM 4515 C CA . VAL B 2 253 ? 28.914 9.912 18.794 1.00 22.04 241 VAL H CA 1
ATOM 4516 C C . VAL B 2 253 ? 28.349 11.053 17.963 1.00 21.92 241 VAL H C 1
ATOM 4517 O O . VAL B 2 253 ? 28.922 11.451 16.938 1.00 23.21 241 VAL H O 1
ATOM 4530 N N . ILE B 2 254 ? 27.209 11.588 18.378 1.00 19.71 242 ILE H N 1
ATOM 4531 C CA . ILE B 2 254 ? 26.568 12.628 17.590 1.00 22.48 242 ILE H CA 1
ATOM 4532 C C . ILE B 2 254 ? 27.424 13.888 17.576 1.00 25.64 242 ILE H C 1
ATOM 4533 O O . ILE B 2 254 ? 27.554 14.552 16.540 1.00 26.95 242 ILE H O 1
ATOM 4549 N N . ASP B 2 255 ? 28.037 14.226 18.712 1.00 26.66 243 ASP H N 1
ATOM 4550 C CA . ASP B 2 255 ? 28.918 15.392 18.764 1.00 29.95 243 ASP H CA 1
ATOM 4551 C C . ASP B 2 255 ? 30.122 15.223 17.847 1.00 31.40 243 ASP H C 1
ATOM 4552 O O . ASP B 2 255 ? 30.566 16.190 17.211 1.00 34.48 243 ASP H O 1
ATOM 4561 N N . GLN B 2 256 ? 30.688 14.013 17.792 1.00 27.81 244 GLN H N 1
ATOM 4562 C CA . GLN B 2 256 ? 31.924 13.785 17.048 1.00 30.06 244 GLN H CA 1
ATOM 4563 C C . GLN B 2 256 ? 31.672 13.658 15.550 1.00 31.06 244 GLN H C 1
ATOM 4564 O O . GLN B 2 256 ? 32.492 14.110 14.738 1.00 30.63 244 GLN H O 1
ATOM 4578 N N . PHE B 2 257 ? 30.546 13.067 15.163 1.00 30.25 245 PHE H N 1
ATOM 4579 C CA . PHE B 2 257 ? 30.319 12.710 13.766 1.00 31.98 245 PHE H CA 1
ATOM 4580 C C . PHE B 2 257 ? 29.143 13.484 13.182 1.00 36.87 245 PHE H C 1
ATOM 4581 O O . PHE B 2 257 ? 28.861 13.384 11.987 1.00 37.67 245 PHE H O 1
ATOM 4598 N N . ASP C 3 2 ? 6.928 -11.461 -0.274 1.00 52.60 518 ASP I N 1
ATOM 4599 C CA . ASP C 3 2 ? 6.178 -10.983 0.886 1.00 48.59 518 ASP I CA 1
ATOM 4600 C C . ASP C 3 2 ? 6.058 -9.456 0.872 1.00 42.49 518 ASP I C 1
ATOM 4601 O O . ASP C 3 2 ? 4.980 -8.901 1.088 1.00 39.54 518 ASP I O 1
ATOM 4604 N N . PHE C 3 3 ? 7.165 -8.778 0.594 1.00 36.91 519 PHE I N 1
ATOM 4605 C CA . PHE C 3 3 ? 7.201 -7.323 0.575 1.00 32.32 519 PHE I CA 1
ATOM 4606 C C . PHE C 3 3 ? 7.013 -6.779 -0.839 1.00 31.93 519 PHE I C 1
ATOM 4607 O O . PHE C 3 3 ? 7.524 -7.343 -1.811 1.00 34.01 519 PHE I O 1
ATOM 4624 N N . GLU C 3 4 ? 6.243 -5.703 -0.946 1.00 26.64 520 GLU I N 1
ATOM 4625 C CA . GLU C 3 4 ? 6.100 -5.003 -2.210 1.00 26.19 520 GLU I CA 1
ATOM 4626 C C . GLU C 3 4 ? 7.430 -4.384 -2.614 1.00 28.86 520 GLU I C 1
ATOM 4627 O O . GLU C 3 4 ? 8.186 -3.881 -1.779 1.00 26.91 520 GLU I O 1
ATOM 4639 N N . GLU C 3 5 ? 7.737 -4.465 -3.907 1.00 31.48 521 GLU I N 1
ATOM 4640 C CA . GLU C 3 5 ? 8.992 -3.925 -4.406 1.00 35.40 521 GLU I CA 1
ATOM 4641 C C . GLU C 3 5 ? 9.056 -2.431 -4.132 1.00 33.40 521 GLU I C 1
ATOM 4642 O O . GLU C 3 5 ? 8.049 -1.724 -4.219 1.00 34.96 521 GLU I O 1
ATOM 4646 N N . ILE C 3 6 ? 10.243 -1.951 -3.782 1.00 36.46 522 ILE I N 1
ATOM 4647 C CA . ILE C 3 6 ? 10.430 -0.522 -3.556 1.00 37.59 522 ILE I CA 1
ATOM 4648 C C . ILE C 3 6 ? 11.030 0.103 -4.808 1.00 38.47 522 ILE I C 1
ATOM 4649 O O . ILE C 3 6 ? 11.683 -0.597 -5.600 1.00 39.19 522 ILE I O 1
ATOM 4665 N N . PRO C 3 7 ? 10.826 1.398 -5.035 1.00 36.28 523 PRO I N 1
ATOM 4666 C CA . PRO C 3 7 ? 11.394 2.036 -6.226 1.00 36.82 523 PRO I CA 1
ATOM 4667 C C . PRO C 3 7 ? 12.879 1.735 -6.375 1.00 35.29 523 PRO I C 1
ATOM 4668 O O . PRO C 3 7 ? 13.626 1.657 -5.399 1.00 31.95 523 PRO I O 1
ATOM 4679 N N . GLU C 3 8 ? 13.307 1.550 -7.628 1.00 37.89 524 GLU I N 1
ATOM 4680 C CA . GLU C 3 8 ? 14.683 1.139 -7.880 1.00 38.32 524 GLU I CA 1
ATOM 4681 C C . GLU C 3 8 ? 15.676 2.199 -7.430 1.00 34.87 524 GLU I C 1
ATOM 4682 O O . GLU C 3 8 ? 16.825 1.876 -7.121 1.00 34.63 524 GLU I O 1
ATOM 4686 N N . GLU C 3 9 ? 15.260 3.458 -7.400 1.00 35.52 525 GLU I N 1
ATOM 4687 C CA . GLU C 3 9 ? 16.128 4.552 -6.974 1.00 41.28 525 GLU I CA 1
ATOM 4688 C C . GLU C 3 9 ? 16.753 4.323 -5.595 1.00 43.01 525 GLU I C 1
ATOM 4689 O O . GLU C 3 9 ? 17.840 4.832 -5.314 1.00 44.22 525 GLU I O 1
ATOM 4726 N N . LEU C 3 11 ? 17.665 1.388 -4.402 1.00 43.09 527 LEU I N 1
ATOM 4727 C CA . LEU C 3 11 ? 18.568 0.243 -4.405 1.00 46.90 527 LEU I CA 1
ATOM 4728 C C . LEU C 3 11 ? 19.854 0.555 -5.177 1.00 53.91 527 LEU I C 1
ATOM 4729 O O . LEU C 3 11 ? 20.818 -0.213 -5.131 1.00 55.66 527 LEU I O 1
ATOM 4745 N N . GLN C 3 12 ? 19.869 1.688 -5.874 1.00 60.13 528 GLN I N 1
ATOM 4746 C CA . GLN C 3 12 ? 21.025 2.082 -6.674 1.00 65.30 528 GLN I CA 1
ATOM 4747 C C . GLN C 3 12 ? 22.079 2.757 -5.805 1.00 66.89 528 GLN I C 1
ATOM 4748 O O . GLN C 3 12 ? 22.561 2.175 -4.833 1.00 68.22 528 GLN I O 1
#

Solvent-accessible surface area: 12844 Å² total

Radius of gyration: 17.46 Å; Cα contacts (8 Å, |Δi|>4): 726; chains: 3; bounding box: 39×41×50 Å

Foldseek 3Di:
DVCPPQDCVDNVVVHDDDCVVVVVVVPPPPD/DAQFAQDDQLNQQQKKFKFFPVVTDTQEIWGHAFQWKIKFFQCSADAVVVPHHDFQQRIKMKGLFWFRPDDPPPGIDIFGFPGKAADPPQCNPAFRFRGMIMTTTPDGDDADSRHDHAHADAPVQCVVQQDFFRKWKAKFQAAHFLPDHTDRTITMDIWTWHDPVLQPVLDPGDDDPQKTWTFDAPVPPRTFWDYPRHGTTFTWDQDPVPRGIHGQWTFHDWDGTGDHSITTMTGGRNVCVVVVCVVVVVD/DDDDDDVVCD

Secondary structure (DSSP, 8-state):
-BS-EEPPTTSSTTEEEEEETTTTEEEEEEEE-SSSEEEE-GGGTEEGGGTEE--GGGEEEEES--BSSS--TTT-EEEEEEEEEE-TT-BTTTT-BT--EEEEESSPPPPBTTB-PPBPP-HHHHHHH--TT-EEEEEESS-SSS-----SB-EEEEEEB--HHHHHHT-SS---TTEEEE---GGG----B--TT-TT-EEEEE-TTT--EEEEEEEEE-SSSS-TT--EEEEETGGGHHHHHHHHHH-/-PPPPP----/-TTTT--TTTGGGT---SSHHHHHHH--S--

B-factor: mean 23.97, std 10.75, range [9.61, 78.36]